Protein AF-A0A951DYL3-F1 (afdb_monomer)

Foldseek 3Di:
DVVLVVVLVVVVVVLVVLLVVCVVVPDDPCLVVLSVLLSVLLLLLSLQLLQLVLLLCCLAVHDVRHPNDALVVLVVVLVVDDCVPCVPVNVVSVVVSVSRVSNCVLQVLSVVLVVLCCVLPVPTNDPVLSVLCCVQSVVCNVLSCCSDDVVLVVVCVVCVVVVNNSVSSVCSNPVSSVSSVVSSVSVSVSSNVSSCVSPPPPPDPDD

Mean predicted aligned error: 5.2 Å

Sequence (207 aa):
MIDSLFDHLIFLSIYVHLGLRCLAEGASPSIALLVLAAGLSHAAQAASADYFRNAYLF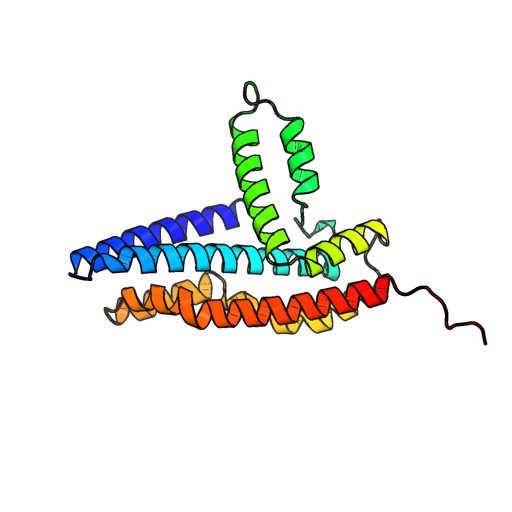FVKGRARADWDSSATLRHEFRSLRWRTDPWQKFLLALYINFTWQQEVLSPQLRRLRDVAEHEFPAEVPLDLRQHYRQNARPMLRWWGLLMTNTRMFFLFLFLIMDRPSWFFWLEVSVLNVLLLFLIIRQENMSQSLVEDITRPAAAVVT

Nearest PDB structures (foldseek):
  8dt0-assembly2_B  TM=4.994E-01  e=7.526E+00  synthetic construct
  9g2r-assembly1_A  TM=1.946E-01  e=7.526E+00  Homo sapiens

Structure (mmCIF, N/CA/C/O backbone):
data_AF-A0A951DYL3-F1
#
_entry.id   AF-A0A951DYL3-F1
#
loop_
_atom_site.group_PDB
_atom_site.id
_atom_site.type_symbol
_atom_site.label_atom_id
_atom_site.label_alt_id
_atom_site.label_comp_id
_atom_site.label_asym_id
_atom_site.label_entity_id
_atom_site.label_seq_id
_atom_site.pdbx_PDB_ins_code
_atom_site.Cartn_x
_atom_site.Cartn_y
_atom_site.Cartn_z
_atom_site.occupancy
_atom_site.B_iso_or_equiv
_atom_site.auth_seq_id
_atom_site.auth_comp_id
_atom_site.auth_asym_id
_atom_site.auth_atom_id
_atom_site.pdbx_PDB_model_num
ATOM 1 N N . MET A 1 1 ? 6.695 -2.678 11.501 1.00 54.12 1 MET A N 1
ATOM 2 C CA . MET A 1 1 ? 6.931 -1.299 11.001 1.00 54.12 1 MET A CA 1
ATOM 3 C C . MET A 1 1 ? 8.259 -1.174 10.259 1.00 54.12 1 MET A C 1
ATOM 5 O O . MET A 1 1 ? 8.252 -0.792 9.097 1.00 54.12 1 MET A O 1
ATOM 9 N N . ILE A 1 2 ? 9.379 -1.520 10.906 1.00 60.72 2 ILE A N 1
ATOM 10 C CA . ILE A 1 2 ? 10.717 -1.505 10.299 1.00 60.72 2 ILE A CA 1
ATOM 11 C C . ILE A 1 2 ? 10.759 -2.361 9.020 1.00 60.72 2 ILE A C 1
ATOM 13 O O . ILE A 1 2 ? 11.203 -1.880 7.983 1.00 60.72 2 ILE A O 1
ATOM 17 N N . ASP A 1 3 ? 10.173 -3.559 9.068 1.00 66.56 3 ASP A N 1
ATOM 18 C CA . ASP A 1 3 ? 10.148 -4.488 7.930 1.00 66.56 3 ASP A CA 1
ATOM 19 C C . ASP A 1 3 ? 9.473 -3.893 6.681 1.00 66.56 3 ASP A C 1
ATOM 21 O O . ASP A 1 3 ? 10.018 -3.980 5.587 1.00 66.56 3 ASP A O 1
ATOM 25 N N . SER A 1 4 ? 8.343 -3.190 6.842 1.00 68.75 4 SER A N 1
ATOM 26 C CA . SER A 1 4 ? 7.640 -2.549 5.718 1.00 68.75 4 SER A CA 1
ATOM 27 C C . SER A 1 4 ? 8.465 -1.411 5.107 1.00 68.75 4 SER A C 1
ATOM 29 O O . SER A 1 4 ? 8.557 -1.296 3.887 1.00 68.75 4 SER A O 1
ATOM 31 N N . LEU A 1 5 ? 9.131 -0.589 5.927 1.00 70.00 5 LEU A N 1
ATOM 32 C CA . LEU A 1 5 ? 9.980 0.498 5.428 1.00 70.00 5 LEU A CA 1
ATOM 33 C C . LEU A 1 5 ? 11.205 -0.041 4.669 1.00 70.00 5 LEU A C 1
ATOM 35 O O . LEU A 1 5 ? 11.560 0.485 3.614 1.00 70.00 5 LEU A O 1
ATOM 39 N N . PHE A 1 6 ? 11.832 -1.102 5.182 1.00 77.88 6 PHE A N 1
ATOM 40 C CA . PHE A 1 6 ? 12.955 -1.754 4.511 1.00 77.88 6 PHE A CA 1
ATOM 41 C C . PHE A 1 6 ? 12.544 -2.407 3.190 1.00 77.88 6 PHE A C 1
ATOM 43 O O . PHE A 1 6 ? 13.276 -2.266 2.211 1.00 77.88 6 PHE A O 1
ATOM 50 N N . ASP A 1 7 ? 11.360 -3.016 3.115 1.00 78.50 7 ASP A N 1
ATOM 51 C CA . ASP A 1 7 ? 10.825 -3.545 1.856 1.00 78.50 7 ASP A CA 1
ATOM 52 C C . ASP A 1 7 ? 10.703 -2.444 0.787 1.00 78.50 7 ASP A C 1
ATOM 54 O O . ASP A 1 7 ? 11.127 -2.638 -0.356 1.00 78.50 7 ASP A O 1
ATOM 58 N N . HIS A 1 8 ? 10.227 -1.248 1.154 1.00 82.38 8 HIS A N 1
ATOM 59 C CA . HIS A 1 8 ? 10.154 -0.113 0.224 1.00 82.38 8 HIS A CA 1
ATOM 60 C C . HIS A 1 8 ? 11.542 0.351 -0.245 1.00 82.38 8 HIS A C 1
ATOM 62 O O . HIS A 1 8 ? 11.706 0.698 -1.415 1.00 82.38 8 HIS A O 1
ATOM 68 N N . LEU A 1 9 ? 12.556 0.335 0.628 1.00 85.31 9 LEU A N 1
ATOM 69 C CA . LEU A 1 9 ? 13.934 0.685 0.257 1.00 85.31 9 LEU A CA 1
ATOM 70 C C . LEU A 1 9 ? 14.551 -0.342 -0.701 1.00 85.31 9 LEU A C 1
ATOM 72 O O . LEU A 1 9 ? 15.240 0.038 -1.652 1.00 85.31 9 LEU A O 1
ATOM 76 N N . ILE A 1 10 ? 14.282 -1.631 -0.480 1.00 90.19 10 ILE A N 1
ATOM 77 C CA . ILE A 1 10 ? 14.724 -2.709 -1.371 1.00 90.19 10 ILE A CA 1
ATOM 78 C C . ILE A 1 10 ? 14.114 -2.511 -2.759 1.00 90.19 10 ILE A C 1
ATOM 80 O O . ILE A 1 10 ? 14.844 -2.496 -3.751 1.00 90.19 10 ILE A O 1
ATOM 84 N N . PHE A 1 11 ? 12.800 -2.292 -2.848 1.00 91.69 11 PHE A N 1
ATOM 85 C CA . PHE A 1 11 ? 12.150 -2.072 -4.138 1.00 91.69 11 PHE A CA 1
ATOM 86 C C . PHE A 1 11 ? 12.561 -0.757 -4.797 1.00 91.69 11 PHE A C 1
ATOM 88 O O . PHE A 1 11 ? 12.776 -0.748 -6.004 1.00 91.69 11 PHE A O 1
ATOM 95 N N . LEU A 1 12 ? 12.785 0.320 -4.041 1.00 92.62 12 LEU A N 1
ATOM 96 C CA . LEU A 1 12 ? 13.362 1.547 -4.592 1.00 92.62 12 LEU A CA 1
ATOM 97 C C . LEU A 1 12 ? 14.707 1.262 -5.274 1.00 92.62 12 LEU A C 1
ATOM 99 O O . LEU A 1 12 ? 14.921 1.670 -6.416 1.00 92.62 12 LEU A O 1
ATOM 103 N N . SER A 1 13 ? 15.587 0.514 -4.603 1.00 95.12 13 SER A N 1
ATOM 104 C CA . SER A 1 13 ? 16.869 0.103 -5.175 1.00 95.12 13 SER A CA 1
ATOM 105 C C . SER A 1 13 ? 16.679 -0.731 -6.445 1.00 95.12 13 SER A C 1
ATOM 107 O O . SER A 1 13 ? 17.287 -0.423 -7.470 1.00 95.12 13 SER A O 1
ATOM 109 N N . ILE A 1 14 ? 15.792 -1.733 -6.421 1.00 95.50 14 ILE A N 1
ATOM 110 C CA . ILE A 1 14 ? 15.489 -2.576 -7.589 1.00 95.50 14 ILE A CA 1
ATOM 111 C C . ILE A 1 14 ? 15.022 -1.720 -8.766 1.00 95.50 14 ILE A C 1
ATOM 113 O O . ILE A 1 14 ? 15.534 -1.870 -9.870 1.00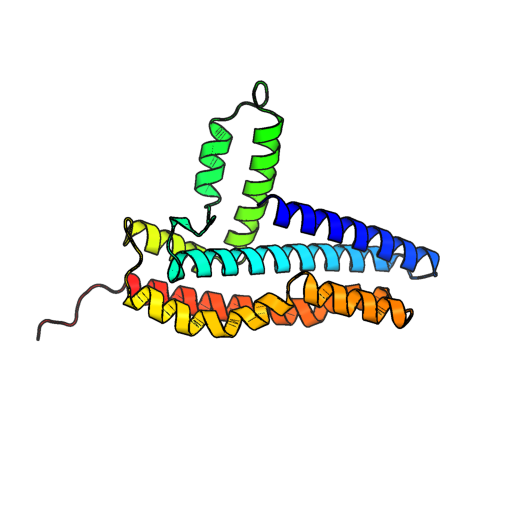 95.50 14 ILE A O 1
ATOM 117 N N . TYR A 1 15 ? 14.085 -0.803 -8.543 1.00 96.44 15 TYR A N 1
ATOM 118 C CA . TYR A 1 15 ? 13.493 0.017 -9.596 1.00 96.44 15 TYR A CA 1
ATOM 119 C C . TYR A 1 15 ? 14.515 0.954 -10.232 1.00 96.44 15 TYR A C 1
ATOM 121 O O . TYR A 1 15 ? 14.568 1.060 -11.458 1.00 96.44 15 TYR A O 1
ATOM 129 N N . VAL A 1 16 ? 15.360 1.587 -9.413 1.00 96.31 16 VAL A N 1
ATOM 130 C CA . VAL A 1 16 ? 16.444 2.451 -9.893 1.00 96.31 16 VAL A CA 1
ATOM 131 C C . VAL A 1 16 ? 17.428 1.649 -10.743 1.00 96.31 16 VAL A C 1
ATOM 133 O O . VAL A 1 16 ? 17.682 2.019 -11.887 1.00 96.31 16 VAL A O 1
ATOM 136 N N . HIS A 1 17 ? 17.946 0.527 -10.237 1.00 96.62 17 HIS A N 1
ATOM 137 C CA . HIS A 1 17 ? 18.943 -0.265 -10.963 1.00 96.62 17 HIS A CA 1
ATOM 138 C C . HIS A 1 17 ? 18.365 -0.916 -12.222 1.00 96.62 17 HIS A C 1
ATOM 140 O O . HIS A 1 17 ? 19.020 -0.931 -13.263 1.00 96.62 17 HIS A O 1
ATOM 146 N N . LEU A 1 18 ? 17.128 -1.411 -12.164 1.00 96.50 18 LEU A N 1
ATOM 147 C CA . LEU A 1 18 ? 16.454 -2.010 -13.311 1.00 96.50 18 LEU A CA 1
ATOM 148 C C . LEU A 1 18 ? 16.129 -0.959 -14.384 1.00 96.50 18 LEU A C 1
ATOM 150 O O . LEU A 1 18 ? 16.280 -1.230 -15.574 1.00 96.50 18 LEU A O 1
ATOM 154 N N . GLY A 1 19 ? 15.746 0.253 -13.975 1.00 96.94 19 GLY A N 1
ATOM 155 C CA . GLY A 1 19 ? 15.544 1.386 -14.876 1.00 96.94 19 GLY A CA 1
ATOM 156 C C . GLY A 1 19 ? 16.841 1.828 -15.557 1.00 96.94 19 GLY A C 1
ATOM 157 O O . GLY A 1 19 ? 16.870 1.985 -16.776 1.00 96.94 19 GLY A O 1
ATOM 158 N N . LEU A 1 20 ? 17.932 1.957 -14.791 1.00 96.69 20 LEU A N 1
ATOM 159 C CA . LEU A 1 20 ? 19.264 2.265 -15.324 1.00 96.69 20 LEU A CA 1
ATOM 160 C C . LEU A 1 20 ? 19.759 1.185 -16.289 1.00 96.69 20 LEU A C 1
ATOM 162 O O . LEU A 1 20 ? 20.298 1.514 -17.343 1.00 96.69 20 LEU A O 1
ATOM 166 N N . ARG A 1 21 ? 19.525 -0.093 -15.971 1.00 96.06 21 ARG A N 1
ATOM 167 C CA . ARG A 1 21 ? 19.816 -1.209 -16.875 1.00 96.06 21 ARG A CA 1
ATOM 168 C C . ARG A 1 21 ? 19.062 -1.065 -18.198 1.00 96.06 21 ARG A C 1
ATOM 170 O O . ARG A 1 21 ? 19.690 -1.133 -19.247 1.00 96.06 21 ARG A O 1
ATOM 177 N N . CYS A 1 22 ? 17.753 -0.799 -18.160 1.00 95.75 22 CYS A N 1
ATOM 178 C CA . CYS A 1 22 ? 16.961 -0.598 -19.379 1.00 95.75 22 CYS A CA 1
ATOM 179 C C . CYS A 1 22 ? 17.513 0.557 -20.234 1.00 95.75 22 CYS A C 1
ATOM 181 O O . CYS A 1 22 ? 17.589 0.438 -21.454 1.00 95.75 22 CYS A O 1
ATOM 183 N N . LEU A 1 23 ? 17.910 1.670 -19.606 1.00 96.12 23 LEU A N 1
ATOM 184 C CA . LEU A 1 23 ? 18.530 2.803 -20.305 1.00 96.12 23 LEU A CA 1
ATOM 185 C C . LEU A 1 23 ? 19.869 2.416 -20.947 1.00 96.12 23 LEU A C 1
ATOM 187 O O . LEU A 1 23 ? 20.119 2.778 -22.093 1.00 96.12 23 LEU A O 1
ATOM 191 N N . ALA A 1 24 ? 20.708 1.659 -20.235 1.00 95.38 24 ALA A N 1
ATOM 192 C CA . ALA A 1 24 ? 21.991 1.175 -20.746 1.00 95.38 24 ALA A CA 1
ATOM 193 C C . ALA A 1 24 ? 21.831 0.199 -21.928 1.00 95.38 24 ALA A C 1
ATOM 195 O O . ALA A 1 24 ? 22.666 0.183 -22.827 1.00 95.38 24 ALA A O 1
ATOM 196 N N . GLU A 1 25 ? 20.739 -0.567 -21.957 1.00 94.12 25 GLU A N 1
ATOM 197 C CA . GLU A 1 25 ? 20.360 -1.467 -23.057 1.00 94.12 25 GLU A CA 1
ATOM 198 C C . GLU A 1 25 ? 19.678 -0.735 -24.235 1.00 94.12 25 GLU A C 1
ATOM 200 O O . GLU A 1 25 ? 19.268 -1.364 -25.209 1.00 94.12 25 GLU A O 1
ATOM 205 N N . GLY A 1 26 ? 19.572 0.599 -24.182 1.00 92.94 26 GLY A N 1
ATOM 206 C CA . GLY A 1 26 ? 19.076 1.426 -25.285 1.00 92.94 26 GLY A CA 1
ATOM 207 C C . GLY A 1 26 ? 17.583 1.757 -25.232 1.00 92.94 26 GLY A C 1
ATOM 208 O O . GLY A 1 26 ? 17.028 2.228 -26.227 1.00 92.94 26 GLY A O 1
ATOM 209 N N . ALA A 1 27 ? 16.906 1.543 -24.097 1.00 93.56 27 ALA A N 1
ATOM 210 C CA . ALA A 1 27 ? 15.531 2.005 -23.932 1.00 93.56 27 ALA A CA 1
ATOM 211 C C . ALA A 1 27 ? 15.435 3.539 -24.033 1.00 93.56 27 ALA A C 1
ATOM 213 O O . ALA A 1 27 ? 16.330 4.280 -23.626 1.00 93.56 27 ALA A O 1
ATOM 214 N N . SER A 1 28 ? 14.297 4.027 -24.533 1.00 95.06 28 SER A N 1
ATOM 215 C CA . SER A 1 28 ? 13.993 5.461 -24.560 1.00 95.06 28 SER A CA 1
ATOM 216 C C . SER A 1 28 ? 14.063 6.067 -23.147 1.00 95.06 28 SER A C 1
ATOM 218 O O . SER A 1 28 ? 13.545 5.448 -22.216 1.00 95.06 28 SER A O 1
ATOM 220 N N . PRO A 1 29 ? 14.567 7.308 -22.974 1.00 94.69 29 PRO A N 1
ATOM 221 C CA . PRO A 1 29 ? 14.555 8.018 -21.689 1.00 94.69 29 PRO A CA 1
ATOM 222 C C . PRO A 1 29 ? 13.177 8.114 -21.017 1.00 94.69 29 PRO A C 1
ATOM 224 O O . PRO A 1 29 ? 13.088 8.236 -19.797 1.00 94.69 29 PRO A O 1
ATOM 227 N N . SER A 1 30 ? 12.094 7.998 -21.795 1.00 94.25 30 SER A N 1
ATOM 228 C CA . SER A 1 30 ? 10.719 7.908 -21.284 1.00 94.25 30 SER A CA 1
ATOM 229 C C . SER A 1 30 ? 10.495 6.743 -20.309 1.00 94.25 30 SER A C 1
ATOM 231 O O . SER A 1 30 ? 9.583 6.815 -19.486 1.00 94.25 30 SER A O 1
ATOM 233 N N . ILE A 1 31 ? 11.356 5.716 -20.314 1.00 95.31 31 ILE A N 1
ATOM 234 C CA . ILE A 1 31 ? 11.334 4.633 -19.325 1.00 95.31 31 ILE A CA 1
ATOM 235 C C . ILE A 1 31 ? 11.452 5.162 -17.891 1.00 95.31 31 ILE A C 1
ATOM 237 O O . ILE A 1 31 ? 10.858 4.580 -16.992 1.00 95.31 31 ILE A O 1
ATOM 241 N N . ALA A 1 32 ? 12.127 6.296 -17.665 1.00 95.81 32 ALA A N 1
ATOM 242 C CA . ALA A 1 32 ? 12.213 6.916 -16.345 1.00 95.81 32 ALA A CA 1
ATOM 243 C C . ALA A 1 32 ? 10.828 7.298 -15.796 1.00 95.81 32 ALA A C 1
ATOM 245 O O . ALA A 1 32 ? 10.560 7.103 -14.613 1.00 95.81 32 ALA A O 1
ATOM 246 N N . LEU A 1 33 ? 9.917 7.773 -16.657 1.00 97.06 33 LEU A N 1
ATOM 247 C CA . LEU A 1 33 ? 8.536 8.067 -16.264 1.00 97.06 33 LEU A CA 1
ATOM 248 C C . LEU A 1 33 ? 7.787 6.790 -15.884 1.00 97.06 33 LEU A C 1
ATOM 250 O O . LEU A 1 33 ? 7.062 6.781 -14.892 1.00 97.06 33 LEU A O 1
ATOM 254 N N . LEU A 1 34 ? 7.992 5.706 -16.637 1.00 97.31 34 LEU A N 1
ATOM 255 C CA . LEU A 1 34 ? 7.385 4.413 -16.333 1.00 97.31 34 LEU A CA 1
ATOM 256 C C . LEU A 1 34 ? 7.916 3.839 -15.011 1.00 97.31 34 LEU A C 1
ATOM 258 O O . LEU A 1 34 ? 7.127 3.358 -14.205 1.00 97.31 34 LEU A O 1
ATOM 262 N N . VAL A 1 35 ? 9.224 3.935 -14.757 1.00 97.69 35 VAL A N 1
ATOM 263 C CA . VAL A 1 35 ? 9.860 3.512 -13.498 1.00 97.69 35 VAL A CA 1
ATOM 264 C C . VAL A 1 35 ? 9.292 4.297 -12.317 1.00 97.69 35 VAL A C 1
ATOM 266 O O . VAL A 1 35 ? 8.922 3.699 -11.308 1.00 97.69 35 VAL A O 1
ATOM 269 N N . LEU A 1 36 ? 9.178 5.624 -12.444 1.00 96.56 36 LEU A N 1
ATOM 270 C CA . LEU A 1 36 ? 8.585 6.472 -11.408 1.00 96.56 36 LEU A CA 1
ATOM 271 C C . LEU A 1 36 ? 7.114 6.118 -11.165 1.00 96.56 36 LEU A C 1
ATOM 273 O O . LEU A 1 36 ? 6.713 5.933 -10.017 1.00 96.56 36 LEU A O 1
ATOM 277 N N . ALA A 1 37 ? 6.319 5.971 -12.227 1.00 97.56 37 ALA A N 1
ATOM 278 C CA . ALA A 1 37 ? 4.913 5.591 -12.124 1.00 97.56 37 ALA A CA 1
ATOM 279 C C . ALA A 1 37 ? 4.739 4.214 -11.469 1.00 97.56 37 ALA A C 1
ATOM 281 O O . ALA A 1 37 ? 3.872 4.040 -10.610 1.00 97.56 37 ALA A O 1
ATOM 282 N N . ALA A 1 38 ? 5.584 3.250 -11.833 1.00 97.50 38 ALA A N 1
ATOM 283 C CA . ALA A 1 38 ? 5.593 1.925 -11.237 1.00 97.50 38 ALA A CA 1
ATOM 284 C C . ALA A 1 38 ? 5.972 1.997 -9.751 1.00 97.50 38 ALA A C 1
ATOM 286 O O . ALA A 1 38 ? 5.305 1.378 -8.931 1.00 97.50 38 ALA A O 1
ATOM 287 N N . GLY A 1 39 ? 6.989 2.785 -9.382 1.00 95.38 39 GLY A N 1
ATOM 288 C CA . GLY A 1 39 ? 7.425 2.921 -7.989 1.00 95.38 39 GLY A CA 1
ATOM 289 C C . GLY A 1 39 ? 6.354 3.556 -7.100 1.00 95.38 39 GLY A C 1
ATOM 290 O O . GLY A 1 39 ? 6.100 3.084 -5.994 1.00 95.38 39 GLY A O 1
ATOM 291 N N . LEU A 1 40 ? 5.664 4.583 -7.607 1.00 93.50 40 LEU A N 1
ATOM 292 C CA . LEU A 1 40 ? 4.523 5.193 -6.917 1.00 93.50 40 LEU A CA 1
ATOM 293 C C . LEU A 1 40 ? 3.340 4.222 -6.799 1.00 93.50 40 LEU A C 1
ATOM 295 O O . LEU A 1 40 ? 2.724 4.135 -5.738 1.00 93.50 40 LEU A O 1
ATOM 299 N N . SER A 1 41 ? 3.054 3.467 -7.864 1.00 95.56 41 SER A N 1
ATOM 300 C CA . SER A 1 41 ? 2.011 2.432 -7.860 1.00 95.56 41 SER A CA 1
ATOM 301 C C . SER A 1 41 ? 2.314 1.362 -6.816 1.00 95.56 41 SER A C 1
ATOM 303 O O . SER A 1 41 ? 1.464 1.057 -5.985 1.00 95.56 41 SER A O 1
ATOM 305 N N . HIS A 1 42 ? 3.547 0.858 -6.788 1.00 94.88 42 HIS A N 1
ATOM 306 C CA . HIS A 1 42 ? 4.006 -0.104 -5.796 1.00 94.88 42 HIS A CA 1
ATOM 307 C C . HIS A 1 42 ? 3.822 0.430 -4.376 1.00 94.88 42 HIS A C 1
ATOM 309 O O . HIS A 1 42 ? 3.262 -0.269 -3.534 1.00 94.88 42 HIS A O 1
ATOM 315 N N . ALA A 1 43 ? 4.268 1.660 -4.102 1.00 90.94 43 ALA A N 1
ATOM 316 C CA . ALA A 1 43 ? 4.143 2.260 -2.776 1.00 90.94 43 ALA A CA 1
ATOM 317 C C . ALA A 1 43 ? 2.674 2.325 -2.323 1.00 90.94 43 ALA A C 1
ATOM 319 O O . ALA A 1 43 ? 2.360 1.933 -1.200 1.00 90.94 43 ALA A O 1
ATOM 320 N N . ALA A 1 44 ? 1.757 2.730 -3.210 1.00 92.81 44 ALA A N 1
ATOM 321 C CA . ALA A 1 44 ? 0.324 2.729 -2.918 1.00 92.81 44 ALA A CA 1
ATOM 322 C C . ALA A 1 44 ? -0.217 1.309 -2.670 1.00 92.81 44 ALA A C 1
ATOM 324 O O . ALA A 1 44 ? -0.932 1.080 -1.696 1.00 92.81 44 ALA A O 1
ATOM 325 N N . GLN A 1 45 ? 0.164 0.338 -3.506 1.00 95.12 45 GLN A N 1
ATOM 326 C CA . GLN A 1 45 ? -0.247 -1.063 -3.373 1.00 95.12 45 GLN A CA 1
ATOM 327 C C . GLN A 1 45 ? 0.216 -1.674 -2.043 1.00 95.12 45 GLN A C 1
ATOM 329 O O . GLN A 1 45 ? -0.574 -2.326 -1.358 1.00 95.12 45 GLN A O 1
ATOM 334 N N . ALA A 1 46 ? 1.477 -1.449 -1.665 1.00 91.12 46 ALA A N 1
ATOM 335 C CA . ALA A 1 46 ? 2.062 -1.941 -0.423 1.00 91.12 46 ALA A CA 1
ATOM 336 C C . ALA A 1 46 ? 1.435 -1.264 0.805 1.00 91.12 46 ALA A C 1
ATOM 338 O O . ALA A 1 46 ? 1.056 -1.950 1.757 1.00 91.12 46 ALA A O 1
ATOM 339 N N . ALA A 1 47 ? 1.252 0.062 0.761 1.00 89.94 47 ALA A N 1
ATOM 340 C CA . ALA A 1 47 ? 0.587 0.814 1.820 1.00 89.94 47 ALA A CA 1
ATOM 341 C C . ALA A 1 47 ? -0.839 0.297 2.060 1.00 89.94 47 ALA A C 1
ATOM 343 O O . ALA A 1 47 ? -1.203 0.004 3.201 1.00 89.94 47 ALA A O 1
ATOM 344 N N . SER A 1 48 ? -1.620 0.121 0.991 1.0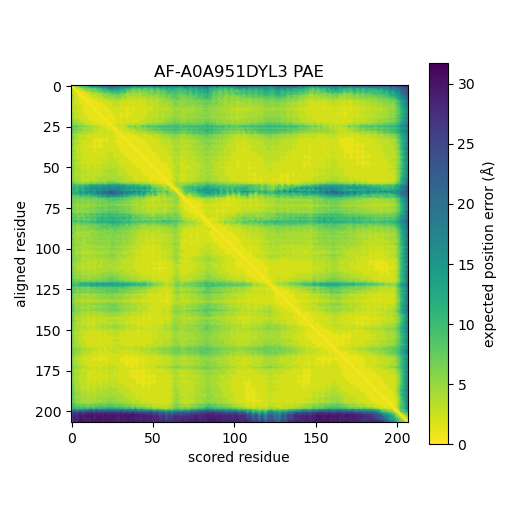0 94.25 48 SER A N 1
ATOM 345 C CA . SER A 1 48 ? -2.962 -0.457 1.051 1.00 94.25 48 SER A CA 1
ATOM 346 C C . SER A 1 48 ? -2.948 -1.874 1.625 1.00 94.25 48 SER A C 1
ATOM 348 O O . SER A 1 48 ? -3.632 -2.130 2.614 1.00 94.25 48 SER A O 1
ATOM 350 N N . ALA A 1 49 ? -2.150 -2.789 1.066 1.00 93.50 49 ALA A N 1
ATOM 351 C CA . ALA A 1 49 ? -2.107 -4.181 1.518 1.00 93.50 49 ALA A CA 1
ATOM 352 C C . ALA A 1 49 ? -1.761 -4.307 3.012 1.00 93.50 49 ALA A C 1
ATOM 354 O O . ALA A 1 49 ? -2.391 -5.096 3.725 1.00 93.50 49 ALA A O 1
ATOM 355 N N . ASP A 1 50 ? -0.815 -3.502 3.507 1.00 90.69 50 ASP A N 1
ATOM 356 C CA . ASP A 1 50 ? -0.479 -3.472 4.931 1.00 90.69 50 ASP A CA 1
ATOM 357 C C . ASP A 1 50 ? -1.627 -2.915 5.788 1.00 90.69 50 ASP A C 1
ATOM 359 O O . ASP A 1 50 ? -1.972 -3.511 6.810 1.00 90.69 50 ASP A O 1
ATOM 363 N N . TYR A 1 51 ? -2.297 -1.849 5.338 1.00 92.44 51 TYR A N 1
ATOM 364 C CA . TYR A 1 51 ? -3.439 -1.268 6.050 1.00 92.44 51 TYR A CA 1
ATOM 365 C C . TYR A 1 51 ? -4.582 -2.279 6.221 1.00 92.44 51 TYR A C 1
ATOM 367 O O . TYR A 1 51 ? -5.094 -2.466 7.326 1.00 92.44 51 TYR A O 1
ATOM 375 N N . PHE A 1 52 ? -4.939 -3.011 5.159 1.00 93.06 52 PHE A N 1
ATOM 376 C CA . PHE A 1 52 ? -5.990 -4.035 5.219 1.00 93.06 52 PHE A CA 1
ATOM 377 C C . PHE A 1 52 ? -5.582 -5.253 6.054 1.00 93.06 52 PHE A C 1
ATOM 379 O O . PHE A 1 52 ? -6.422 -5.843 6.745 1.00 93.06 52 PHE A O 1
ATOM 386 N N . ARG A 1 53 ? -4.295 -5.622 6.042 1.00 92.25 53 ARG A N 1
ATOM 387 C CA . ARG A 1 53 ? -3.750 -6.662 6.923 1.00 92.25 53 ARG A CA 1
ATOM 388 C C . ARG A 1 53 ? -3.879 -6.255 8.391 1.00 92.25 53 ARG A C 1
ATOM 390 O O . ARG A 1 53 ? -4.369 -7.060 9.185 1.00 92.25 53 ARG A O 1
ATOM 397 N N . ASN A 1 54 ? -3.497 -5.028 8.744 1.00 92.25 54 ASN A N 1
ATOM 398 C CA . ASN A 1 54 ? -3.586 -4.517 10.115 1.00 92.25 54 ASN A CA 1
ATOM 399 C C . ASN A 1 54 ? -5.047 -4.383 10.563 1.00 92.25 54 ASN A C 1
ATOM 401 O O . ASN A 1 54 ? -5.385 -4.829 11.658 1.00 92.25 54 ASN A O 1
ATOM 405 N N . ALA A 1 55 ? -5.942 -3.933 9.680 1.00 94.00 55 ALA A N 1
ATOM 406 C CA . ALA A 1 55 ? -7.380 -3.934 9.936 1.00 94.00 55 ALA A CA 1
ATOM 407 C C . ALA A 1 55 ? -7.929 -5.344 10.209 1.00 94.00 55 ALA A C 1
ATOM 409 O O . ALA A 1 55 ? -8.683 -5.561 11.157 1.00 94.00 55 ALA A O 1
ATOM 410 N N . TYR A 1 56 ? -7.524 -6.347 9.420 1.00 94.62 56 TYR A N 1
ATOM 411 C CA . TYR A 1 56 ? -7.911 -7.735 9.679 1.00 94.62 56 TYR A CA 1
ATOM 412 C C . TYR A 1 56 ? -7.406 -8.233 11.035 1.00 94.62 56 TYR A C 1
ATOM 414 O O . TYR A 1 56 ? -8.148 -8.897 11.760 1.00 94.62 56 TYR A O 1
ATOM 422 N N . LEU A 1 57 ? -6.162 -7.920 11.402 1.00 93.06 57 LEU A N 1
ATOM 423 C CA . LEU A 1 57 ? -5.635 -8.266 12.721 1.00 93.06 57 LEU A CA 1
ATOM 424 C C . LEU A 1 57 ? -6.441 -7.588 13.833 1.00 93.06 57 LEU A C 1
ATOM 426 O O . LEU A 1 57 ? -6.794 -8.267 14.795 1.00 93.06 57 LEU A O 1
ATOM 430 N N . PHE A 1 58 ? -6.806 -6.317 13.663 1.00 92.62 58 PHE A N 1
ATOM 431 C CA . PHE A 1 58 ? -7.575 -5.555 14.643 1.00 92.62 58 PHE A CA 1
ATOM 432 C C . PHE A 1 58 ? -8.947 -6.185 14.887 1.00 92.62 58 PHE A C 1
ATOM 434 O O . PHE A 1 58 ? -9.251 -6.586 16.011 1.00 92.62 58 PHE A O 1
ATOM 441 N N . PHE A 1 59 ? -9.746 -6.361 13.829 1.00 93.19 59 PHE A N 1
ATOM 442 C CA . PHE A 1 59 ? -11.110 -6.878 13.959 1.00 93.19 59 PHE A CA 1
ATOM 443 C C . PHE A 1 59 ? -11.151 -8.357 14.352 1.00 93.19 59 PHE A C 1
ATOM 445 O O . PHE A 1 59 ? -12.049 -8.769 15.084 1.00 93.19 59 PHE A O 1
ATOM 452 N N . VAL A 1 60 ? -10.198 -9.173 13.877 1.00 92.31 60 VAL A N 1
ATOM 453 C CA . VAL A 1 60 ? -10.262 -10.640 14.022 1.00 92.31 60 VAL A CA 1
ATOM 454 C C . VAL A 1 60 ? -9.426 -11.180 15.174 1.00 92.31 60 VAL A C 1
ATOM 456 O O . VAL A 1 60 ? -9.842 -12.140 15.822 1.00 92.31 60 VAL A O 1
ATOM 459 N N . LYS A 1 61 ? -8.239 -10.617 15.415 1.00 87.12 61 LYS A N 1
ATOM 460 C CA . LYS A 1 61 ? -7.315 -11.082 16.462 1.00 87.12 61 LYS A CA 1
ATOM 461 C C . LYS A 1 61 ? -7.279 -10.169 17.690 1.00 87.12 61 LYS A C 1
ATOM 463 O O . LYS A 1 61 ? -6.652 -10.553 18.675 1.00 87.12 61 LYS A O 1
ATOM 468 N N . GLY A 1 62 ? -7.957 -9.025 17.635 1.00 80.94 62 GLY A N 1
ATOM 469 C CA . GLY A 1 62 ? -8.048 -8.060 18.721 1.00 80.94 62 GLY A CA 1
ATOM 470 C C . GLY A 1 62 ? -6.958 -6.990 18.671 1.00 80.94 62 GLY A C 1
ATOM 471 O O . GLY A 1 62 ? -5.892 -7.170 18.077 1.00 80.94 62 GLY A O 1
ATOM 472 N N . ARG A 1 63 ? -7.241 -5.874 19.349 1.00 73.62 63 ARG A N 1
ATOM 473 C CA . ARG A 1 63 ? -6.460 -4.628 19.324 1.00 73.62 63 ARG A CA 1
ATOM 474 C C . ARG A 1 63 ? -4.984 -4.818 19.671 1.00 73.62 63 ARG A C 1
ATOM 476 O O . ARG A 1 63 ? -4.128 -4.317 18.962 1.00 73.62 63 ARG A O 1
ATOM 483 N N . ALA A 1 64 ? -4.678 -5.627 20.687 1.00 68.31 64 ALA A N 1
ATOM 484 C CA . ALA A 1 64 ? -3.302 -5.879 21.134 1.00 68.31 64 ALA A CA 1
ATOM 485 C C . ALA A 1 64 ? -2.402 -6.566 20.085 1.00 68.31 64 ALA A C 1
ATOM 487 O O . ALA A 1 64 ? -1.191 -6.627 20.264 1.00 68.31 64 ALA A O 1
ATOM 488 N N . ARG A 1 65 ? -2.979 -7.134 19.018 1.00 63.44 65 ARG A N 1
ATOM 489 C CA . ARG A 1 65 ? -2.235 -7.792 17.932 1.00 63.44 65 ARG A CA 1
ATOM 490 C C . ARG A 1 65 ? -2.217 -6.984 16.637 1.00 63.44 65 ARG A C 1
ATOM 492 O O . ARG A 1 65 ? -1.738 -7.499 15.626 1.00 63.44 65 ARG A O 1
ATOM 499 N N . ALA A 1 66 ? -2.773 -5.778 16.649 1.00 64.88 66 ALA A N 1
ATOM 500 C CA . ALA A 1 66 ? -2.827 -4.903 15.497 1.00 64.88 66 ALA A CA 1
ATOM 501 C C . ALA A 1 66 ? -2.072 -3.612 15.797 1.00 64.88 66 ALA A C 1
ATOM 503 O O . ALA A 1 66 ? -2.558 -2.770 16.547 1.00 64.88 66 ALA A O 1
ATOM 504 N N . ASP A 1 67 ? -0.916 -3.449 15.158 1.00 68.56 67 ASP A N 1
ATOM 505 C CA . ASP A 1 67 ? -0.231 -2.159 15.051 1.00 68.56 67 ASP A CA 1
ATOM 506 C C . ASP A 1 67 ? -1.024 -1.287 14.060 1.00 68.56 67 ASP A C 1
ATOM 508 O O . ASP A 1 67 ? -0.649 -1.140 12.896 1.00 68.56 67 ASP A O 1
ATOM 512 N N . TRP A 1 68 ? -2.208 -0.819 14.468 1.00 78.50 68 TRP A N 1
ATOM 513 C CA . TRP A 1 68 ? -3.119 -0.064 13.606 1.00 78.50 68 TRP A CA 1
ATOM 514 C C . TRP A 1 68 ? -3.330 1.357 14.121 1.00 78.50 68 TRP A C 1
ATOM 516 O O . TRP A 1 68 ? -4.386 1.707 14.644 1.00 78.50 68 TRP A O 1
ATOM 526 N N . ASP A 1 69 ? -2.288 2.170 13.970 1.00 83.06 69 ASP A N 1
ATOM 527 C CA . ASP A 1 69 ? -2.284 3.560 14.412 1.00 83.06 69 ASP A CA 1
ATOM 528 C C . ASP A 1 69 ? -3.150 4.470 13.529 1.00 83.06 69 ASP A C 1
ATOM 530 O O . ASP A 1 69 ? -3.483 4.161 12.379 1.00 83.06 69 ASP A O 1
ATOM 534 N N . SER A 1 70 ? -3.496 5.640 14.072 1.00 88.81 70 SER A N 1
ATOM 535 C CA . SER A 1 70 ? -4.113 6.728 13.314 1.00 88.81 70 SER A CA 1
ATOM 536 C C . SER A 1 70 ? -3.115 7.842 13.038 1.00 88.81 70 SER A C 1
ATOM 538 O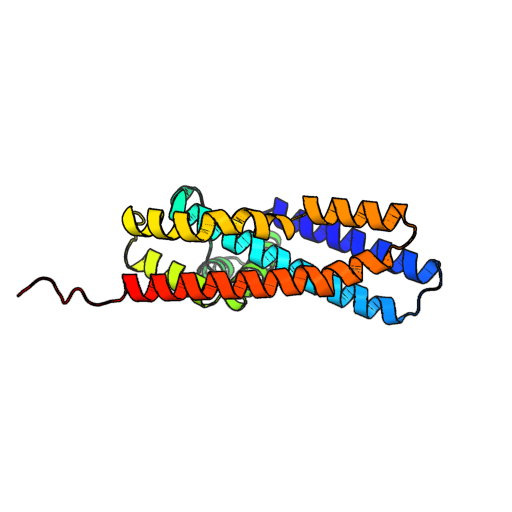 O . SER A 1 70 ? -2.293 8.195 13.893 1.00 88.81 70 SER A O 1
ATOM 540 N N . SER A 1 71 ? -3.218 8.472 11.865 1.00 90.62 71 SER A N 1
ATOM 541 C CA . SER A 1 71 ? -2.348 9.612 11.551 1.00 90.62 71 SER A CA 1
ATOM 542 C C . SER A 1 71 ? -2.569 10.778 12.525 1.00 90.62 71 SER A C 1
ATOM 544 O O . SER A 1 71 ? -1.644 11.544 12.799 1.00 90.62 71 SER A O 1
ATOM 546 N N . ALA A 1 72 ? -3.770 10.895 13.103 1.00 89.31 72 ALA A N 1
ATOM 547 C CA . ALA A 1 72 ? -4.097 11.881 14.126 1.00 89.31 72 ALA A CA 1
ATOM 548 C C . ALA A 1 72 ? -3.348 11.625 15.447 1.00 89.31 72 ALA A C 1
ATOM 550 O O . ALA A 1 72 ? -2.728 12.552 15.976 1.00 89.31 72 ALA A O 1
ATOM 551 N N . THR A 1 73 ? -3.343 10.382 15.938 1.00 89.31 73 THR A N 1
ATOM 552 C CA . THR A 1 73 ? -2.615 9.978 17.153 1.00 89.31 73 THR A CA 1
ATOM 553 C C . THR A 1 73 ? -1.114 10.197 16.981 1.00 89.31 73 THR A C 1
ATOM 555 O O . THR A 1 73 ? -0.480 10.840 17.817 1.00 89.31 73 THR A O 1
ATOM 558 N N . LEU A 1 74 ? -0.553 9.777 15.844 1.00 91.62 74 LEU A N 1
ATOM 559 C CA . LEU A 1 74 ? 0.873 9.949 15.558 1.00 91.62 74 LEU A CA 1
ATOM 560 C C . LEU A 1 74 ? 1.275 11.428 15.462 1.00 91.62 74 LEU A C 1
ATOM 562 O O . LEU A 1 74 ? 2.339 11.823 15.935 1.00 91.62 74 LEU A O 1
ATOM 566 N N . ARG A 1 75 ? 0.417 12.294 14.904 1.00 93.12 75 ARG A N 1
ATOM 567 C CA . ARG A 1 75 ? 0.656 13.750 14.890 1.00 93.12 75 ARG A CA 1
ATOM 568 C C . ARG A 1 75 ? 0.668 14.352 16.292 1.00 93.12 75 ARG A C 1
ATOM 570 O O . ARG A 1 75 ? 1.387 15.328 16.510 1.00 93.12 75 ARG A O 1
ATOM 577 N N . HIS A 1 76 ? -0.125 13.818 17.218 1.00 92.88 76 HIS A N 1
ATOM 578 C CA . HIS A 1 76 ? -0.100 14.252 18.611 1.00 92.88 76 HIS A CA 1
ATOM 579 C C . HIS A 1 76 ? 1.243 13.898 19.267 1.00 92.88 76 HIS A C 1
ATOM 581 O O . HIS A 1 76 ? 1.883 14.770 19.853 1.00 92.88 76 HIS A O 1
ATOM 587 N N . GLU A 1 77 ? 1.726 12.669 19.078 1.00 91.94 77 GLU A N 1
ATOM 588 C CA . GLU A 1 77 ? 3.054 12.240 19.538 1.00 91.94 77 GLU A CA 1
ATOM 589 C C . GLU A 1 77 ? 4.184 13.058 18.888 1.00 91.94 77 GLU A C 1
ATOM 591 O O . GLU A 1 77 ? 5.091 13.547 19.554 1.00 91.94 77 GLU A O 1
ATOM 596 N N . PHE A 1 78 ? 4.092 13.348 17.592 1.00 93.31 78 PHE A N 1
ATOM 597 C CA . PHE A 1 78 ? 5.096 14.161 16.905 1.00 93.31 78 PHE A CA 1
ATOM 598 C C . PHE A 1 78 ? 5.241 15.570 17.492 1.00 93.31 78 PHE A C 1
ATOM 600 O O . PHE A 1 78 ? 6.335 16.150 17.471 1.00 93.31 78 PHE A O 1
ATOM 607 N N . ARG A 1 79 ? 4.154 16.140 18.026 1.00 93.56 79 ARG A N 1
ATOM 608 C CA . ARG A 1 79 ? 4.174 17.451 18.688 1.00 93.56 79 ARG A CA 1
ATOM 609 C C . ARG A 1 79 ? 4.863 17.417 20.053 1.00 93.56 79 ARG A C 1
ATOM 611 O O . ARG A 1 79 ? 5.385 18.458 20.443 1.00 93.56 79 ARG A O 1
ATOM 618 N N . SER A 1 80 ? 4.907 16.277 20.746 1.00 93.31 80 SER A N 1
ATOM 619 C CA . SER A 1 80 ? 5.601 16.161 22.038 1.00 93.31 80 SER A CA 1
ATOM 620 C C . SER A 1 80 ? 7.126 16.049 21.882 1.00 93.31 80 SER A C 1
ATOM 622 O O . SER A 1 80 ? 7.867 16.514 22.748 1.00 93.31 80 SER A O 1
ATOM 624 N N . LEU A 1 81 ? 7.607 15.517 20.752 1.00 93.25 81 LEU A N 1
ATOM 625 C CA . LEU A 1 81 ? 9.037 15.423 20.430 1.00 93.25 81 LEU A CA 1
ATOM 626 C C . LEU A 1 81 ? 9.651 16.782 20.054 1.00 93.25 81 LEU A C 1
ATOM 628 O O . LEU A 1 81 ? 8.989 17.650 19.476 1.00 93.25 81 LEU A O 1
ATOM 632 N N . ARG A 1 82 ? 10.959 16.970 20.270 1.00 94.00 82 ARG A N 1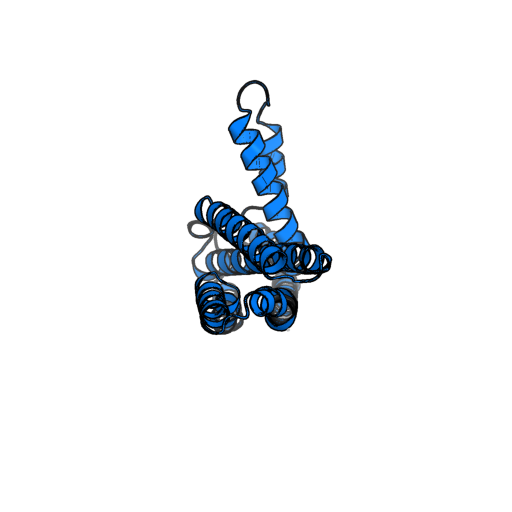
ATOM 633 C CA . ARG A 1 82 ? 11.679 18.196 19.861 1.00 94.00 82 ARG A CA 1
ATOM 634 C C . ARG A 1 82 ? 12.837 17.864 18.927 1.00 94.00 82 ARG A C 1
ATOM 636 O O . ARG A 1 82 ? 13.633 16.989 19.218 1.00 94.00 82 ARG A O 1
ATOM 643 N N . TRP A 1 83 ? 13.008 18.634 17.849 1.00 93.06 83 TRP A N 1
ATOM 644 C CA . TRP A 1 83 ? 14.111 18.436 16.891 1.00 93.06 83 TRP A CA 1
ATOM 645 C C . TRP A 1 83 ? 15.508 18.564 17.509 1.00 93.06 83 TRP A C 1
ATOM 647 O O . TRP A 1 83 ? 16.455 17.981 16.998 1.00 93.06 83 TRP A O 1
ATOM 657 N N . ARG A 1 84 ? 15.645 19.327 18.600 1.00 94.31 84 ARG A N 1
ATOM 658 C CA . ARG A 1 84 ? 16.928 19.492 19.297 1.00 94.31 84 ARG A CA 1
ATOM 659 C C . ARG A 1 84 ? 17.318 18.275 20.136 1.00 94.31 84 ARG A C 1
ATOM 661 O O . ARG A 1 84 ? 18.506 18.030 20.281 1.00 94.31 84 ARG A O 1
ATOM 668 N N . THR A 1 85 ? 16.345 17.571 20.713 1.00 93.69 85 THR A N 1
ATOM 669 C CA . THR A 1 85 ? 16.597 16.448 21.633 1.00 93.69 85 THR A CA 1
ATOM 670 C C . THR A 1 85 ? 16.411 15.099 20.951 1.00 93.69 85 THR A C 1
ATOM 672 O O . THR A 1 85 ? 17.210 14.199 21.171 1.00 93.69 85 THR A O 1
ATOM 675 N N . ASP A 1 86 ? 15.430 14.993 20.052 1.00 93.75 86 ASP A N 1
ATOM 676 C CA . ASP A 1 86 ? 14.966 13.728 19.476 1.00 93.75 86 ASP A CA 1
ATOM 677 C C . ASP A 1 86 ? 14.890 13.778 17.934 1.00 93.75 86 ASP A C 1
ATOM 679 O O . ASP A 1 86 ? 13.869 13.403 17.348 1.00 93.75 86 ASP A O 1
ATOM 683 N N . PRO A 1 87 ? 15.927 14.267 17.222 1.00 94.00 87 PRO A N 1
ATOM 684 C CA . PRO A 1 87 ? 15.840 14.523 15.783 1.00 94.00 87 PRO A CA 1
ATOM 685 C C . PRO A 1 87 ? 15.510 13.267 14.972 1.00 94.00 87 PRO A C 1
ATOM 687 O O . PRO A 1 87 ? 14.679 13.317 14.069 1.00 94.00 87 PRO A O 1
ATOM 690 N N . TRP A 1 88 ? 16.126 12.131 15.310 1.00 91.38 88 TRP A N 1
ATOM 691 C CA . TRP A 1 88 ? 15.932 10.884 14.571 1.00 91.38 88 TRP A CA 1
ATOM 692 C C . TRP A 1 88 ? 14.536 10.295 14.780 1.00 91.38 88 TRP A C 1
ATOM 694 O O . TRP A 1 88 ? 13.857 9.949 13.818 1.00 91.38 88 TRP A O 1
ATOM 704 N N . GLN A 1 89 ? 14.075 10.248 16.031 1.00 91.06 89 GLN A N 1
ATOM 705 C CA . GLN A 1 89 ? 12.733 9.769 16.370 1.00 91.06 89 GLN A CA 1
ATOM 706 C C . GLN A 1 89 ? 11.669 10.636 15.699 1.00 91.06 89 GLN A C 1
ATOM 708 O O . GLN A 1 89 ? 10.741 10.119 15.082 1.00 91.06 89 GLN A O 1
ATOM 713 N N . LYS A 1 90 ? 11.847 11.961 15.740 1.00 92.94 90 LYS A N 1
ATOM 714 C CA . LYS A 1 90 ? 10.927 12.903 15.111 1.00 92.94 90 LYS A CA 1
ATOM 715 C C . LYS A 1 90 ? 10.903 12.750 13.589 1.00 92.94 90 LYS A C 1
ATOM 717 O O . LYS A 1 90 ? 9.826 12.753 13.002 1.00 92.94 90 LYS A O 1
ATOM 722 N N . PHE A 1 91 ? 12.056 12.553 12.952 1.00 91.44 91 PHE A N 1
ATOM 723 C CA . PHE A 1 91 ? 12.135 12.275 11.516 1.00 91.44 91 PHE A CA 1
ATOM 724 C C . PHE A 1 91 ? 11.434 10.966 11.129 1.00 91.44 91 PHE A C 1
ATOM 726 O O . PHE A 1 91 ? 10.586 10.972 10.238 1.00 91.44 91 PHE A O 1
ATOM 733 N N . LEU A 1 92 ? 11.728 9.862 11.822 1.00 89.50 92 LEU A N 1
ATOM 734 C CA . LEU A 1 92 ? 11.076 8.575 11.561 1.00 89.50 92 LEU A CA 1
ATOM 735 C C . LEU A 1 92 ? 9.562 8.655 11.779 1.00 89.50 92 LEU A C 1
ATOM 737 O O . LEU A 1 92 ? 8.797 8.145 10.962 1.00 89.50 92 LEU A O 1
ATOM 741 N N . LEU A 1 93 ? 9.120 9.360 12.823 1.00 90.75 93 LEU A N 1
ATOM 742 C CA . LEU A 1 93 ? 7.702 9.575 13.085 1.00 90.75 93 LEU A CA 1
ATOM 743 C C . LEU A 1 93 ? 7.041 10.438 11.999 1.00 90.75 93 LEU A C 1
ATOM 745 O O . LEU A 1 93 ? 5.905 10.168 11.628 1.00 90.75 93 LEU A O 1
ATOM 749 N N . ALA A 1 94 ? 7.737 11.425 11.421 1.00 90.75 94 ALA A N 1
ATOM 750 C CA . ALA A 1 94 ? 7.224 12.174 10.269 1.00 90.75 94 ALA A CA 1
ATOM 751 C C . ALA A 1 94 ? 6.999 11.272 9.046 1.00 90.75 94 ALA A C 1
ATOM 753 O O . ALA A 1 94 ? 5.953 11.367 8.399 1.00 90.75 94 ALA A O 1
ATOM 754 N N . LEU A 1 95 ? 7.953 10.382 8.746 1.00 87.69 95 LEU A N 1
ATOM 755 C CA . LEU A 1 95 ? 7.803 9.397 7.671 1.00 87.69 95 LEU A CA 1
ATOM 756 C C . LEU A 1 95 ? 6.617 8.467 7.944 1.00 87.69 95 LEU A C 1
ATOM 758 O O . LEU A 1 95 ? 5.809 8.223 7.047 1.00 87.69 95 LEU A O 1
ATOM 762 N N . TYR A 1 96 ? 6.472 8.010 9.188 1.00 87.31 96 TYR A N 1
ATOM 763 C CA . TYR A 1 96 ? 5.382 7.126 9.582 1.00 87.31 96 TYR A CA 1
ATOM 764 C C . TYR A 1 96 ? 4.009 7.813 9.534 1.00 87.31 96 TYR A C 1
ATOM 766 O O . TYR A 1 96 ? 3.046 7.226 9.043 1.00 87.31 96 TYR A O 1
ATOM 774 N N . ILE A 1 97 ? 3.917 9.085 9.939 1.00 90.81 97 ILE A N 1
ATOM 775 C CA . ILE A 1 97 ? 2.701 9.898 9.778 1.00 90.81 97 ILE A CA 1
ATOM 776 C C . ILE A 1 97 ? 2.328 10.009 8.306 1.00 90.81 97 ILE A C 1
ATOM 778 O O . ILE A 1 97 ? 1.158 9.848 7.969 1.00 90.81 97 ILE A O 1
ATOM 782 N N . ASN A 1 98 ? 3.297 10.304 7.436 1.00 88.62 98 ASN A N 1
ATOM 783 C CA . ASN A 1 98 ? 3.037 10.427 6.008 1.00 88.62 98 ASN A CA 1
ATOM 784 C C . ASN A 1 98 ? 2.537 9.098 5.420 1.00 88.62 98 ASN A C 1
ATOM 786 O O . ASN A 1 98 ? 1.544 9.090 4.699 1.00 88.62 98 ASN A O 1
ATOM 790 N N . PHE A 1 99 ? 3.168 7.981 5.784 1.00 86.44 99 PHE A N 1
ATOM 791 C CA . PHE A 1 99 ? 2.739 6.644 5.377 1.00 86.44 99 PHE A CA 1
ATOM 792 C C . PHE A 1 99 ? 1.314 6.319 5.859 1.00 86.44 99 PHE A C 1
ATOM 794 O O . PHE A 1 99 ? 0.448 5.983 5.055 1.00 86.44 99 PHE A O 1
ATOM 801 N N . THR A 1 100 ? 1.033 6.517 7.149 1.00 90.25 100 THR A N 1
ATOM 802 C CA . THR A 1 100 ? -0.292 6.262 7.744 1.00 90.25 100 THR A CA 1
ATOM 803 C C . THR A 1 100 ? -1.364 7.162 7.130 1.00 90.25 100 THR A C 1
ATOM 805 O O . THR A 1 100 ? -2.483 6.732 6.861 1.00 90.25 100 THR A O 1
ATOM 808 N N . TRP A 1 101 ? -1.028 8.422 6.849 1.00 91.06 101 TRP A N 1
ATOM 809 C CA . TRP A 1 101 ? -1.935 9.349 6.181 1.00 91.06 101 TRP A CA 1
ATOM 810 C C . TRP A 1 101 ? -2.272 8.894 4.757 1.00 91.06 101 TRP A C 1
ATOM 812 O O . TRP A 1 101 ? -3.437 8.950 4.371 1.00 91.06 101 TRP A O 1
ATOM 822 N N . GLN A 1 102 ? -1.295 8.396 3.991 1.00 89.31 102 GLN A N 1
ATOM 823 C CA . GLN A 1 102 ? -1.550 7.837 2.658 1.00 89.31 102 GLN A CA 1
ATOM 824 C C . GLN A 1 102 ? -2.510 6.643 2.726 1.00 89.31 102 GLN A C 1
ATOM 826 O O . GLN A 1 102 ? -3.463 6.585 1.950 1.00 89.31 102 GLN A O 1
ATOM 831 N N . GLN A 1 103 ? -2.321 5.738 3.690 1.00 93.00 103 GLN A N 1
ATOM 832 C CA . GLN A 1 103 ? -3.232 4.609 3.914 1.00 93.00 103 GLN A CA 1
ATOM 833 C C . GLN A 1 103 ? -4.669 5.076 4.198 1.00 93.00 103 GLN A C 1
ATOM 835 O O . GLN A 1 103 ? -5.625 4.591 3.589 1.00 93.00 103 GLN A O 1
ATOM 840 N N . GLU A 1 104 ? -4.814 6.062 5.084 1.00 94.06 104 GLU A N 1
ATOM 841 C CA . GLU A 1 104 ? -6.097 6.643 5.484 1.00 94.06 104 GLU A CA 1
ATOM 842 C C . GLU A 1 104 ? -6.800 7.427 4.365 1.00 94.06 104 GLU A C 1
ATOM 844 O O . GLU A 1 104 ? -8.030 7.489 4.339 1.00 94.06 104 GLU A O 1
ATOM 849 N N . VAL A 1 105 ? -6.045 8.050 3.457 1.00 92.75 105 VAL A N 1
ATOM 850 C CA . VAL A 1 105 ? -6.593 8.736 2.275 1.00 92.75 105 VAL A CA 1
ATOM 851 C C . VAL A 1 105 ? -7.068 7.735 1.227 1.00 92.75 105 VAL A C 1
ATOM 853 O O . VAL A 1 105 ? -8.107 7.959 0.613 1.00 92.75 105 VAL A O 1
ATOM 856 N N . LEU A 1 106 ? -6.340 6.631 1.041 1.00 92.75 106 LEU A N 1
ATOM 857 C CA . LEU A 1 106 ? -6.708 5.577 0.092 1.00 92.75 106 LEU A CA 1
ATOM 858 C C . LEU A 1 106 ? -7.907 4.737 0.561 1.00 92.75 106 LEU A C 1
ATOM 860 O O . LEU A 1 106 ? -8.572 4.132 -0.275 1.00 92.75 106 LEU A O 1
ATOM 864 N N . SER A 1 107 ? -8.174 4.690 1.871 1.00 95.75 107 SER A N 1
ATOM 865 C CA . SER A 1 107 ? -9.208 3.825 2.471 1.00 95.75 107 SER A CA 1
ATOM 866 C C . SER A 1 107 ? -10.096 4.580 3.484 1.00 95.75 107 SER A C 1
ATOM 868 O O . SER A 1 107 ? -10.070 4.283 4.687 1.00 95.75 107 SER A O 1
ATOM 870 N N . PRO A 1 108 ? -10.844 5.614 3.052 1.00 96.25 108 PRO A N 1
ATOM 871 C CA . PRO A 1 108 ? -11.579 6.504 3.953 1.00 96.25 108 PRO A CA 1
ATOM 872 C C . PRO A 1 108 ? -12.701 5.820 4.752 1.00 96.25 108 PRO A C 1
ATOM 874 O O . PRO A 1 108 ? -12.904 6.173 5.917 1.00 96.25 108 PRO A O 1
ATOM 877 N N . GLN A 1 109 ? -13.430 4.862 4.173 1.00 97.25 109 GLN A N 1
ATOM 878 C CA . GLN A 1 109 ? -14.486 4.115 4.864 1.00 97.25 109 GLN A CA 1
ATOM 879 C C . GLN A 1 109 ? -13.897 3.121 5.851 1.00 97.25 109 GLN A C 1
ATOM 881 O O . GLN A 1 109 ? -14.441 2.959 6.941 1.00 97.25 109 GLN A O 1
ATOM 886 N N . LEU A 1 110 ? -12.769 2.487 5.526 1.00 96.06 110 LEU A N 1
ATOM 887 C CA . LEU A 1 110 ? -12.083 1.642 6.493 1.00 96.06 110 LEU A CA 1
ATOM 888 C C . LEU A 1 110 ? -11.534 2.451 7.677 1.00 96.06 110 LEU A C 1
ATOM 890 O O . LEU A 1 110 ? -11.675 2.010 8.818 1.00 96.06 110 LEU A O 1
ATOM 894 N N . ARG A 1 111 ? -10.990 3.652 7.433 1.00 95.94 111 ARG A N 1
ATOM 895 C CA . ARG A 1 111 ? -10.638 4.592 8.509 1.00 95.94 111 ARG A CA 1
ATOM 896 C C . ARG A 1 111 ? -11.857 4.913 9.370 1.00 95.94 111 ARG A C 1
ATOM 898 O O . ARG A 1 111 ? -11.792 4.798 10.587 1.00 95.94 111 ARG A O 1
ATOM 905 N N . ARG A 1 112 ? -12.983 5.268 8.745 1.00 95.75 112 ARG A N 1
ATOM 906 C CA . ARG A 1 112 ? -14.232 5.556 9.464 1.00 95.75 112 ARG A CA 1
ATOM 907 C C . ARG A 1 112 ? -14.702 4.357 10.289 1.00 95.75 112 ARG A C 1
ATOM 909 O O . ARG A 1 112 ? -15.118 4.540 11.426 1.00 95.75 112 ARG A O 1
ATOM 916 N N . LEU A 1 113 ? -14.615 3.146 9.741 1.00 96.00 113 LEU A N 1
ATOM 917 C CA . LEU A 1 113 ? -14.958 1.916 10.450 1.00 96.00 113 LEU A CA 1
ATOM 918 C C . LEU A 1 113 ? -14.073 1.707 11.681 1.00 96.00 113 LEU A C 1
ATOM 920 O O . LEU A 1 113 ? -14.598 1.346 12.729 1.00 96.00 113 LEU A O 1
ATOM 924 N N . ARG A 1 114 ? -12.759 1.947 11.572 1.00 93.88 114 ARG A N 1
ATOM 925 C CA . ARG A 1 114 ? -11.847 1.930 12.725 1.00 93.88 114 ARG A CA 1
ATOM 926 C C . ARG A 1 114 ? -12.318 2.914 13.787 1.00 93.88 114 ARG A C 1
ATOM 9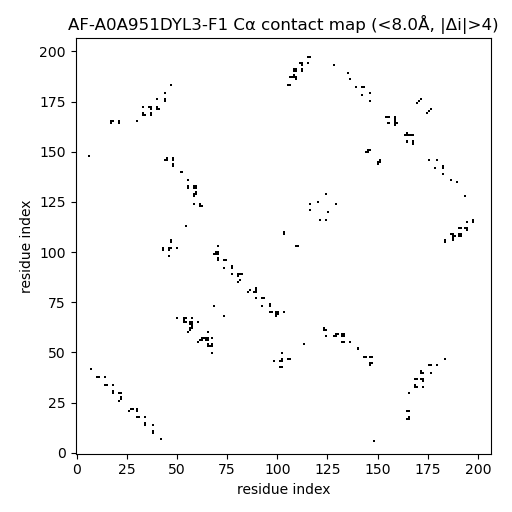28 O O . ARG A 1 114 ? -12.541 2.506 14.917 1.00 93.88 114 ARG A O 1
ATOM 935 N N . ASP A 1 115 ? -12.501 4.176 13.408 1.00 92.81 115 ASP A N 1
ATOM 936 C CA . ASP A 1 115 ? -12.804 5.255 14.350 1.00 92.81 115 ASP A CA 1
ATOM 937 C C . ASP A 1 115 ? -14.148 5.013 15.070 1.00 92.81 115 ASP A C 1
ATOM 939 O O . ASP A 1 115 ? -14.244 5.177 16.284 1.00 92.81 115 ASP A O 1
ATOM 943 N N . VAL A 1 116 ? -15.172 4.543 14.343 1.00 93.69 116 VAL A N 1
ATOM 944 C CA . VAL A 1 116 ? -16.470 4.150 14.922 1.00 93.69 116 VAL A CA 1
ATOM 945 C C . VAL A 1 116 ? -16.314 2.940 15.843 1.00 93.69 116 VAL A C 1
ATOM 947 O O . VAL A 1 116 ? -16.823 2.954 16.958 1.00 93.69 116 VAL A O 1
ATOM 950 N N . ALA A 1 117 ? -15.588 1.904 15.417 1.00 92.38 117 ALA A N 1
ATOM 951 C CA . ALA A 1 117 ? -15.394 0.712 16.236 1.00 92.38 117 ALA A CA 1
ATOM 952 C C . ALA A 1 117 ? -14.607 1.008 17.522 1.00 92.38 117 ALA A C 1
ATOM 954 O O . ALA A 1 117 ? -14.922 0.447 18.565 1.00 92.38 117 ALA A O 1
ATOM 955 N N . GLU A 1 118 ? -13.607 1.890 17.472 1.00 90.06 118 GLU A N 1
ATOM 956 C CA . GLU A 1 118 ? -12.855 2.314 18.656 1.00 90.06 118 GLU A CA 1
ATOM 957 C C . GLU A 1 118 ? -13.698 3.150 19.624 1.00 90.06 118 GLU A C 1
ATOM 959 O O . GLU A 1 118 ? -13.480 3.067 20.834 1.00 90.06 118 GLU A O 1
ATOM 964 N N . HIS A 1 119 ? -14.647 3.938 19.108 1.00 91.00 119 HIS A N 1
ATOM 965 C CA . HIS A 1 119 ? -15.556 4.738 19.923 1.00 91.00 119 HIS A CA 1
ATOM 966 C C . HIS A 1 119 ? -16.638 3.885 20.598 1.00 91.00 119 HIS A C 1
ATOM 968 O O . HIS A 1 119 ? -16.813 3.970 21.812 1.00 91.00 119 HIS A O 1
ATOM 974 N N . GLU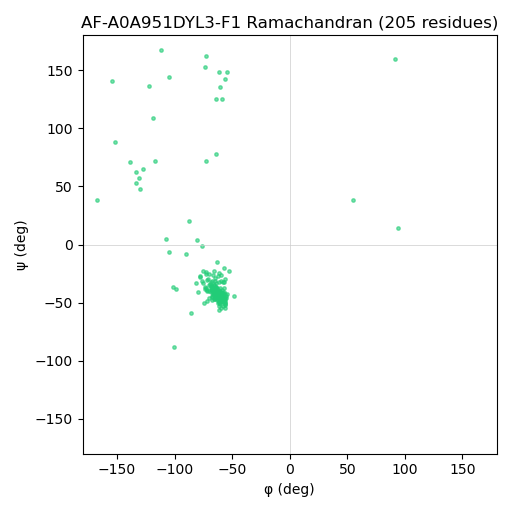 A 1 120 ? -17.327 3.043 19.825 1.00 90.94 120 GLU A N 1
ATOM 975 C CA . GLU A 1 120 ? -18.449 2.221 20.300 1.00 90.94 120 GLU A CA 1
ATOM 976 C C . GLU A 1 120 ? -17.982 1.012 21.123 1.00 90.94 120 GLU A C 1
ATOM 978 O O . GLU A 1 120 ? -18.658 0.575 22.056 1.00 90.94 120 GLU A O 1
ATOM 983 N N . PHE A 1 121 ? -16.802 0.466 20.807 1.00 89.50 121 PHE A N 1
ATOM 984 C CA . PHE A 1 121 ? -16.283 -0.763 21.411 1.00 89.50 121 PHE A CA 1
ATOM 985 C C . PHE A 1 121 ? -14.866 -0.570 21.981 1.00 89.50 121 PHE A C 1
ATOM 987 O O . PHE A 1 121 ? -13.914 -1.214 21.529 1.00 89.50 121 PHE A O 1
ATOM 994 N N . PRO A 1 122 ? -14.693 0.282 23.011 1.00 84.31 122 PRO A N 1
ATOM 995 C CA . PRO A 1 122 ? -13.371 0.641 23.527 1.00 84.31 122 PRO A CA 1
ATOM 996 C C . PRO A 1 122 ? -12.618 -0.538 24.161 1.00 84.31 122 PRO A C 1
ATOM 998 O O . PRO A 1 122 ? -11.385 -0.551 24.151 1.00 84.31 122 PRO A O 1
ATOM 1001 N N . ALA A 1 123 ? -13.344 -1.522 24.707 1.00 85.69 123 ALA A N 1
ATOM 1002 C CA . ALA A 1 123 ? -12.767 -2.701 25.348 1.00 85.69 123 ALA A CA 1
ATOM 1003 C C . ALA A 1 123 ? -12.449 -3.818 24.340 1.00 85.69 123 ALA A C 1
ATOM 1005 O O . ALA A 1 123 ? -11.300 -4.242 24.221 1.00 85.69 123 ALA A O 1
ATOM 1006 N N . GLU A 1 124 ? -13.457 -4.299 23.608 1.00 87.38 124 GLU A N 1
ATOM 1007 C CA . GLU A 1 124 ? -13.300 -5.402 22.662 1.00 87.38 124 GLU A CA 1
ATOM 1008 C C . GLU A 1 124 ? -14.349 -5.340 21.545 1.00 87.38 124 GLU A C 1
ATOM 1010 O O . GLU A 1 124 ? -15.520 -5.065 21.792 1.00 87.38 124 GLU A O 1
ATOM 1015 N N . VAL A 1 125 ? -13.931 -5.662 20.316 1.00 89.50 125 VAL A N 1
ATOM 1016 C CA . VAL A 1 125 ? -14.825 -5.795 19.156 1.00 89.50 125 VAL A CA 1
ATOM 1017 C C . VAL A 1 125 ? -15.811 -6.956 19.380 1.00 89.50 125 VAL A C 1
ATOM 1019 O O . VAL A 1 125 ? -15.337 -8.089 19.565 1.00 89.50 125 VAL A O 1
ATOM 1022 N N . PRO A 1 126 ? -17.141 -6.725 19.281 1.00 91.94 126 PRO A N 1
ATOM 1023 C CA . PRO A 1 126 ? -18.167 -7.752 19.456 1.00 91.94 126 PRO A CA 1
ATOM 1024 C C . PRO A 1 126 ? -17.970 -8.968 18.551 1.00 91.94 126 PRO A C 1
ATOM 1026 O O . PRO A 1 126 ? -17.488 -8.855 17.419 1.00 91.94 126 PRO A O 1
ATOM 1029 N N . LEU A 1 127 ? -18.384 -10.144 19.035 1.00 91.81 127 LEU A N 1
ATOM 1030 C CA . LEU A 1 127 ? -18.200 -11.406 18.317 1.00 91.81 127 LEU A CA 1
ATOM 1031 C C . LEU A 1 127 ? -18.888 -11.399 16.945 1.00 91.81 127 LEU A C 1
ATOM 1033 O O . LEU A 1 127 ? -18.289 -11.859 15.972 1.00 91.81 127 LEU A O 1
ATOM 1037 N N . ASP A 1 128 ? -20.092 -10.837 16.854 1.00 91.31 128 ASP A N 1
ATOM 1038 C CA . ASP A 1 128 ? -20.863 -10.792 15.609 1.00 91.31 128 ASP A CA 1
ATOM 1039 C C . ASP A 1 128 ? -20.165 -9.929 14.554 1.00 91.31 128 ASP A C 1
ATOM 1041 O O . ASP A 1 128 ? -19.934 -10.382 13.432 1.00 91.31 128 ASP A O 1
ATOM 1045 N N . LEU A 1 129 ? -19.704 -8.732 14.939 1.00 92.81 129 LEU A N 1
ATOM 1046 C CA . LEU A 1 129 ? -18.929 -7.843 14.067 1.00 92.81 129 LEU A CA 1
ATOM 1047 C C . LEU A 1 129 ? -17.609 -8.497 13.633 1.00 92.81 129 LEU A C 1
ATOM 1049 O O . LEU A 1 129 ? -17.249 -8.475 12.455 1.00 92.81 129 LEU A O 1
ATOM 1053 N N . ARG A 1 130 ? -16.905 -9.146 14.567 1.00 94.25 130 ARG A N 1
ATOM 1054 C CA . ARG A 1 130 ? -15.679 -9.905 14.291 1.00 94.25 130 ARG A CA 1
ATOM 1055 C C . ARG A 1 130 ? -15.912 -11.007 13.261 1.00 94.25 130 ARG A C 1
ATOM 1057 O O . ARG A 1 130 ? -15.107 -11.175 12.341 1.00 94.25 130 ARG A O 1
ATOM 1064 N N . GLN A 1 131 ? -16.977 -11.789 13.422 1.00 94.62 131 GLN A N 1
ATOM 1065 C CA . GLN A 1 131 ? -17.312 -12.873 12.502 1.00 94.62 131 GLN A CA 1
ATOM 1066 C C . GLN A 1 131 ? -17.727 -12.332 11.136 1.00 94.62 131 GLN A C 1
ATOM 1068 O O . GLN A 1 131 ? -17.205 -12.815 10.128 1.00 94.62 131 GLN A O 1
ATOM 1073 N N . HIS A 1 132 ? -18.570 -11.300 11.100 1.00 94.31 132 HIS A N 1
ATOM 1074 C CA . HIS A 1 132 ? -19.002 -10.648 9.868 1.00 94.31 132 HIS A CA 1
ATOM 1075 C C . HIS A 1 132 ? -17.804 -10.095 9.083 1.00 94.31 132 HIS A C 1
ATOM 1077 O O . HIS A 1 132 ? -17.642 -10.386 7.892 1.00 94.31 132 HIS A O 1
ATOM 1083 N N . TYR A 1 133 ? -16.905 -9.370 9.758 1.00 95.44 133 TYR A N 1
ATOM 1084 C CA . TYR A 1 133 ? -15.680 -8.855 9.149 1.00 95.44 133 TYR A CA 1
ATOM 1085 C C . TYR A 1 133 ? -14.801 -10.000 8.635 1.00 95.44 133 TYR A C 1
ATOM 1087 O O . TYR A 1 133 ? -14.352 -9.988 7.489 1.00 95.44 133 TYR A O 1
ATOM 1095 N N . ARG A 1 134 ? -14.575 -11.040 9.450 1.00 95.50 134 ARG A N 1
ATOM 1096 C CA . ARG A 1 134 ? -13.745 -12.190 9.066 1.00 95.50 134 ARG A CA 1
ATOM 1097 C C . ARG A 1 134 ? -14.288 -12.905 7.830 1.00 95.50 134 ARG A C 1
ATOM 1099 O O . ARG A 1 134 ? -13.495 -13.266 6.963 1.00 95.50 134 ARG A O 1
ATOM 1106 N N . GLN A 1 135 ? -15.594 -13.150 7.761 1.00 95.00 135 GLN A N 1
ATOM 1107 C CA . GLN A 1 135 ? -16.223 -13.865 6.647 1.00 95.00 135 GLN A CA 1
ATOM 1108 C C . GLN A 1 135 ? -16.054 -13.108 5.326 1.00 95.00 135 GLN A C 1
ATOM 1110 O O . GLN A 1 135 ? -15.722 -13.723 4.314 1.00 95.00 135 GLN A O 1
ATOM 1115 N N . ASN A 1 136 ? -16.183 -11.780 5.352 1.00 94.00 136 ASN A N 1
ATOM 1116 C CA . ASN A 1 136 ? -16.040 -10.945 4.163 1.00 94.00 136 ASN A CA 1
ATOM 1117 C C . ASN A 1 136 ? -14.574 -10.673 3.776 1.00 94.00 136 ASN A C 1
ATOM 1119 O O . ASN A 1 136 ? -14.229 -10.736 2.597 1.00 94.00 136 ASN A O 1
ATOM 1123 N N . ALA A 1 137 ? -13.695 -10.409 4.748 1.00 94.12 137 ALA A N 1
ATOM 1124 C CA . ALA A 1 137 ? -12.309 -10.017 4.485 1.00 94.12 137 ALA A CA 1
ATOM 1125 C C . ALA A 1 137 ? -11.382 -11.209 4.189 1.00 94.12 137 ALA A C 1
ATOM 1127 O O . ALA A 1 137 ? -10.446 -11.097 3.395 1.00 94.12 137 ALA A O 1
ATOM 1128 N N . ARG A 1 138 ? -11.621 -12.381 4.798 1.00 93.56 138 ARG A N 1
ATOM 1129 C CA . ARG A 1 138 ? -10.721 -13.545 4.677 1.00 93.56 138 ARG A CA 1
ATOM 1130 C C . ARG A 1 138 ? -10.503 -14.019 3.230 1.00 93.56 138 ARG A C 1
ATOM 1132 O O . ARG A 1 138 ? -9.350 -14.305 2.906 1.00 93.56 138 ARG A O 1
ATOM 1139 N N . PRO A 1 139 ? -11.523 -14.112 2.353 1.00 92.94 139 PRO A N 1
ATOM 1140 C CA . PRO A 1 139 ? -11.312 -14.486 0.954 1.00 92.94 139 PRO A CA 1
ATOM 1141 C C . PRO A 1 139 ? -10.410 -13.497 0.205 1.00 92.94 139 PRO A C 1
ATOM 1143 O O . PRO A 1 139 ? -9.640 -13.904 -0.665 1.00 92.94 139 PRO A O 1
ATOM 1146 N N . MET A 1 140 ? -10.468 -12.211 0.568 1.00 93.88 140 MET A N 1
ATOM 1147 C CA . MET A 1 140 ? -9.708 -11.144 -0.085 1.00 93.88 140 MET A CA 1
ATOM 1148 C C . MET A 1 140 ? -8.227 -11.141 0.303 1.00 93.88 140 MET A C 1
ATOM 1150 O O . MET A 1 140 ? -7.400 -10.694 -0.483 1.00 93.88 140 MET A O 1
ATOM 1154 N N . LEU A 1 141 ? -7.849 -11.711 1.455 1.00 92.69 141 LEU A N 1
ATOM 1155 C CA . LEU A 1 141 ? -6.445 -11.767 1.895 1.00 92.69 141 LEU A CA 1
ATOM 1156 C C . LEU A 1 141 ? -5.515 -12.461 0.889 1.00 92.69 141 LEU A C 1
ATOM 1158 O O . LEU A 1 141 ? -4.353 -12.085 0.772 1.00 92.69 141 LEU A O 1
ATOM 1162 N N . ARG A 1 142 ? -6.014 -13.458 0.146 1.00 93.69 142 ARG A N 1
ATOM 1163 C CA . ARG A 1 142 ? -5.231 -14.119 -0.914 1.00 93.69 142 ARG A CA 1
ATOM 1164 C C . ARG A 1 142 ? -4.895 -13.154 -2.048 1.00 93.69 142 ARG A C 1
ATOM 1166 O O . ARG A 1 142 ? -3.769 -13.152 -2.527 1.00 93.69 142 ARG A O 1
ATOM 1173 N N . TRP A 1 143 ? -5.860 -12.324 -2.432 1.00 96.31 143 TRP A N 1
ATOM 1174 C CA . TRP A 1 143 ? -5.703 -11.323 -3.481 1.00 96.31 143 TRP A CA 1
ATOM 1175 C C . TRP A 1 143 ? -4.812 -10.167 -3.029 1.00 96.31 143 TRP A C 1
ATOM 1177 O O . TRP A 1 143 ? -3.925 -9.766 -3.773 1.00 96.31 143 TRP A O 1
ATOM 1187 N N . TRP A 1 144 ? -4.952 -9.714 -1.780 1.00 95.62 144 TRP A N 1
ATOM 1188 C CA . TRP A 1 144 ? -3.997 -8.785 -1.168 1.00 95.62 144 TRP A CA 1
ATOM 1189 C C . TRP A 1 144 ? -2.571 -9.348 -1.164 1.00 95.62 144 TRP A C 1
ATOM 1191 O O . TRP A 1 144 ? -1.625 -8.622 -1.445 1.00 95.62 144 TRP A O 1
ATOM 1201 N N . GLY A 1 145 ? -2.410 -10.655 -0.937 1.00 93.69 145 GLY A N 1
ATOM 1202 C CA . GLY A 1 145 ? -1.120 -11.342 -1.033 1.00 93.69 145 GLY A CA 1
ATOM 1203 C C . GLY A 1 145 ? -0.471 -11.301 -2.425 1.00 93.69 145 GLY A C 1
ATOM 1204 O O . GLY A 1 145 ? 0.753 -11.383 -2.526 1.00 93.69 145 GLY A O 1
ATOM 1205 N N . LEU A 1 146 ? -1.247 -11.124 -3.502 1.00 95.12 146 LEU A N 1
ATOM 1206 C CA . LEU A 1 146 ? -0.689 -10.925 -4.848 1.00 95.12 146 LEU A CA 1
ATOM 1207 C C . LEU A 1 146 ? -0.012 -9.557 -4.996 1.00 95.12 146 LEU A C 1
ATOM 1209 O O . LEU A 1 146 ? 0.920 -9.420 -5.780 1.00 95.12 146 LEU A O 1
ATOM 1213 N N . LEU A 1 147 ? -0.427 -8.572 -4.197 1.00 94.69 147 LEU A N 1
ATOM 1214 C CA . LEU A 1 147 ? 0.190 -7.249 -4.109 1.00 94.69 147 LEU A CA 1
ATOM 1215 C C . LEU A 1 147 ? 1.332 -7.203 -3.084 1.00 94.69 147 LEU A C 1
ATOM 1217 O O . LEU A 1 147 ? 1.675 -6.115 -2.626 1.00 94.69 147 LEU A O 1
ATOM 1221 N N . MET A 1 148 ? 1.916 -8.341 -2.700 1.00 91.06 148 MET A N 1
ATOM 1222 C CA . MET A 1 148 ? 3.042 -8.421 -1.759 1.00 91.06 148 MET A CA 1
ATOM 1223 C C . MET A 1 148 ? 4.333 -8.894 -2.446 1.00 91.06 148 MET A C 1
ATOM 1225 O O . MET A 1 148 ? 4.325 -9.400 -3.571 1.00 91.06 148 MET A O 1
ATOM 1229 N N . THR A 1 149 ? 5.453 -8.754 -1.733 1.00 90.88 149 THR A N 1
ATOM 1230 C CA . THR A 1 149 ? 6.826 -9.007 -2.202 1.00 90.88 149 THR A CA 1
ATOM 1231 C C . THR A 1 149 ? 7.006 -10.342 -2.926 1.00 90.88 149 THR A C 1
ATOM 1233 O O . THR A 1 149 ? 7.605 -10.362 -3.995 1.00 90.88 149 THR A O 1
ATOM 1236 N N . ASN A 1 150 ? 6.448 -11.445 -2.415 1.00 91.19 150 ASN A N 1
ATOM 1237 C CA . ASN A 1 150 ? 6.636 -12.780 -3.006 1.00 91.19 150 ASN A CA 1
ATOM 1238 C C . ASN A 1 150 ? 6.192 -12.852 -4.475 1.00 91.19 150 ASN A C 1
ATOM 1240 O O . ASN A 1 150 ? 6.917 -13.365 -5.326 1.00 91.19 150 ASN A O 1
ATOM 1244 N N . THR A 1 151 ? 5.016 -12.303 -4.777 1.00 93.31 151 THR A N 1
ATOM 1245 C CA . THR A 1 151 ? 4.452 -12.305 -6.133 1.00 93.31 151 THR A CA 1
ATOM 1246 C C . THR A 1 151 ? 5.269 -11.409 -7.057 1.00 93.31 151 THR A C 1
ATOM 1248 O O . THR A 1 151 ? 5.576 -11.792 -8.185 1.00 93.31 151 THR A O 1
ATOM 1251 N N . ARG A 1 152 ? 5.698 -10.242 -6.565 1.00 95.19 152 ARG A N 1
ATOM 1252 C CA . ARG A 1 152 ? 6.556 -9.332 -7.333 1.00 95.19 152 ARG A CA 1
ATOM 1253 C C . ARG A 1 152 ? 7.913 -9.934 -7.640 1.00 95.19 152 ARG A C 1
ATOM 1255 O O . ARG A 1 152 ? 8.359 -9.824 -8.772 1.00 95.19 152 ARG A O 1
ATOM 1262 N N . MET A 1 153 ? 8.540 -10.598 -6.671 1.00 95.25 153 MET A N 1
ATOM 1263 C CA . MET A 1 153 ? 9.819 -11.275 -6.880 1.00 95.25 153 MET A CA 1
ATOM 1264 C C . MET A 1 153 ? 9.695 -12.359 -7.949 1.00 95.25 153 MET A C 1
ATOM 1266 O O . MET A 1 153 ? 10.536 -12.423 -8.840 1.00 95.25 153 MET A O 1
ATOM 1270 N N . PHE A 1 154 ? 8.618 -13.150 -7.930 1.00 96.88 154 PHE A N 1
ATOM 1271 C CA . PHE A 1 154 ? 8.352 -14.132 -8.982 1.00 96.88 154 PHE A CA 1
ATOM 1272 C C . PHE A 1 154 ? 8.309 -13.489 -10.380 1.00 96.88 154 PHE A C 1
ATOM 1274 O O . PHE A 1 154 ? 9.034 -13.924 -11.274 1.00 96.88 154 PHE A O 1
ATOM 1281 N N . PHE A 1 155 ? 7.513 -12.430 -10.569 1.00 97.19 155 PHE A N 1
ATOM 1282 C CA . PHE A 1 155 ? 7.417 -11.750 -11.867 1.00 97.19 155 PHE A CA 1
ATOM 1283 C C . PHE A 1 155 ? 8.700 -11.011 -12.256 1.00 97.19 155 PHE A C 1
ATOM 1285 O O . PHE A 1 155 ? 9.069 -11.012 -13.428 1.00 97.19 155 PHE A O 1
ATOM 1292 N N . LEU A 1 156 ? 9.401 -10.421 -11.288 1.00 97.12 156 LEU A N 1
ATOM 1293 C CA . LEU A 1 156 ? 10.702 -9.798 -11.501 1.00 97.12 156 LEU A CA 1
ATOM 1294 C C . LEU A 1 156 ? 11.688 -10.818 -12.076 1.00 97.12 156 LEU A C 1
ATOM 1296 O O . LEU A 1 156 ? 12.259 -10.579 -13.136 1.00 97.12 156 LEU A O 1
ATOM 1300 N N . PHE A 1 157 ? 11.845 -11.977 -11.429 1.00 97.44 157 PHE A N 1
ATOM 1301 C CA . PHE A 1 157 ? 12.725 -13.035 -11.929 1.00 97.44 157 PHE A CA 1
ATOM 1302 C C . PHE A 1 157 ? 12.276 -13.566 -13.289 1.00 97.44 157 PHE A C 1
ATOM 1304 O O . PHE A 1 157 ? 13.115 -13.741 -14.170 1.00 97.44 157 PHE A O 1
ATOM 1311 N N . LEU A 1 158 ? 10.972 -13.766 -13.493 1.00 97.62 158 LEU A N 1
ATOM 1312 C CA . LEU A 1 158 ? 10.427 -14.206 -14.776 1.00 97.62 158 LEU A CA 1
ATOM 1313 C C . LEU A 1 158 ? 10.829 -13.258 -15.917 1.00 97.62 158 LEU A C 1
ATOM 1315 O O . LEU A 1 158 ? 11.377 -13.704 -16.923 1.00 97.62 158 LEU A O 1
ATOM 1319 N N . PHE A 1 159 ? 10.616 -11.950 -15.754 1.00 97.44 159 PHE A N 1
ATOM 1320 C CA . PHE A 1 159 ? 10.946 -10.967 -16.788 1.00 97.44 159 PHE A CA 1
ATOM 1321 C C . PHE A 1 159 ? 12.450 -10.761 -16.976 1.00 97.44 159 PHE A C 1
ATOM 1323 O O . PHE A 1 159 ? 12.883 -10.475 -18.091 1.00 97.44 159 PHE A O 1
ATOM 1330 N N . LEU A 1 160 ? 13.251 -10.946 -15.923 1.00 96.38 160 LEU A N 1
ATOM 1331 C CA . LEU A 1 160 ? 14.709 -10.955 -16.032 1.00 96.38 160 LEU A CA 1
ATOM 1332 C C . LEU A 1 160 ? 15.210 -12.157 -16.845 1.00 96.38 160 LEU A C 1
ATOM 1334 O O . LEU A 1 160 ? 16.064 -11.976 -17.706 1.00 96.38 160 LEU A O 1
ATOM 1338 N N . ILE A 1 161 ? 14.663 -13.357 -16.618 1.00 97.44 161 ILE A N 1
ATOM 1339 C CA . ILE A 1 161 ? 15.019 -14.575 -17.372 1.00 97.44 161 ILE A CA 1
ATOM 1340 C C . ILE A 1 161 ? 14.606 -14.456 -18.843 1.00 97.44 161 ILE A C 1
ATOM 1342 O O . ILE A 1 161 ? 15.307 -14.942 -19.725 1.00 97.44 161 ILE A O 1
ATOM 1346 N N . MET A 1 162 ? 13.486 -13.787 -19.119 1.00 96.38 162 MET A N 1
ATOM 1347 C CA . MET A 1 162 ? 13.018 -13.523 -20.482 1.00 96.38 162 MET A CA 1
ATOM 1348 C C . MET A 1 162 ? 13.790 -12.404 -21.197 1.00 96.38 162 MET A C 1
ATOM 1350 O O . MET A 1 162 ? 13.461 -12.102 -22.342 1.00 96.38 162 MET A O 1
ATOM 1354 N N . ASP A 1 163 ? 14.764 -11.773 -20.534 1.00 94.31 163 ASP A N 1
ATOM 1355 C CA . ASP A 1 163 ? 15.501 -10.603 -21.026 1.00 94.31 163 ASP A CA 1
ATOM 1356 C C . ASP A 1 163 ? 14.579 -9.432 -21.417 1.00 94.31 163 ASP A C 1
ATOM 1358 O O . ASP A 1 163 ? 14.753 -8.737 -22.417 1.00 94.31 163 ASP A O 1
ATOM 1362 N N . ARG A 1 164 ? 13.513 -9.239 -20.630 1.00 95.44 164 ARG A N 1
ATOM 1363 C CA . ARG A 1 164 ? 12.490 -8.202 -20.832 1.00 95.44 164 ARG A CA 1
ATOM 1364 C C . ARG A 1 164 ? 12.219 -7.411 -19.545 1.00 95.44 164 ARG A C 1
ATOM 1366 O O . ARG A 1 164 ? 11.068 -7.331 -19.113 1.00 95.44 164 ARG A O 1
ATOM 1373 N N . PRO A 1 165 ? 13.233 -6.771 -18.933 1.00 94.69 165 PRO A N 1
ATOM 1374 C CA . PRO A 1 165 ? 13.102 -6.112 -17.630 1.00 94.69 165 PRO A CA 1
ATOM 1375 C C . PRO A 1 165 ? 12.026 -5.015 -17.579 1.00 94.69 165 PRO A C 1
ATOM 1377 O O . PRO A 1 165 ? 11.366 -4.847 -16.557 1.00 94.69 165 PRO A O 1
ATOM 1380 N N . SER A 1 166 ? 11.780 -4.306 -18.685 1.00 95.75 166 SER A N 1
ATOM 1381 C CA . SER A 1 166 ? 10.781 -3.231 -18.745 1.00 95.75 166 SER A CA 1
ATOM 1382 C C . SER A 1 166 ? 9.333 -3.708 -18.557 1.00 95.75 166 SER A C 1
ATOM 1384 O O . SER A 1 166 ? 8.482 -2.927 -18.130 1.00 95.75 166 SER A O 1
ATOM 1386 N N . TRP A 1 167 ? 9.042 -4.989 -18.817 1.00 96.94 167 TRP A N 1
ATOM 1387 C CA . TRP A 1 167 ? 7.713 -5.580 -18.610 1.00 96.94 167 TRP A CA 1
ATOM 1388 C C . TRP A 1 167 ? 7.314 -5.642 -17.139 1.00 96.94 167 TRP A C 1
ATOM 1390 O O . TRP A 1 167 ? 6.126 -5.573 -16.825 1.00 96.94 167 TRP A O 1
ATOM 1400 N N . PHE A 1 168 ? 8.293 -5.690 -16.235 1.00 97.75 168 PHE A N 1
ATOM 1401 C CA . PHE A 1 168 ? 8.040 -5.623 -14.802 1.00 97.75 168 PHE A CA 1
ATOM 1402 C C . PHE A 1 168 ? 7.351 -4.307 -14.410 1.00 97.75 168 PHE A C 1
ATOM 1404 O O . PHE A 1 168 ? 6.356 -4.322 -13.689 1.00 97.75 168 PHE A O 1
ATOM 1411 N N . PHE A 1 169 ? 7.800 -3.173 -14.959 1.00 97.88 169 PHE A N 1
ATOM 1412 C CA . PHE A 1 169 ? 7.174 -1.878 -14.680 1.00 97.88 169 PHE A CA 1
ATOM 1413 C C . PHE A 1 169 ? 5.763 -1.777 -15.268 1.00 97.88 169 PHE A C 1
ATOM 1415 O O . PHE A 1 169 ? 4.863 -1.227 -14.634 1.00 97.88 169 PHE A O 1
ATOM 1422 N N . TRP A 1 170 ? 5.544 -2.346 -16.458 1.00 97.88 170 TRP A N 1
ATOM 1423 C CA . TRP A 1 170 ? 4.208 -2.412 -17.050 1.00 97.88 170 TRP A CA 1
ATOM 1424 C C . TRP A 1 170 ? 3.247 -3.241 -16.204 1.00 97.88 170 TRP A C 1
ATOM 1426 O O . TRP A 1 170 ? 2.112 -2.812 -16.007 1.00 97.88 170 TRP A O 1
ATOM 1436 N N . LEU A 1 171 ? 3.681 -4.386 -15.668 1.00 97.69 171 LEU A N 1
ATOM 1437 C CA . LEU A 1 171 ? 2.872 -5.209 -14.765 1.00 97.69 171 LEU A CA 1
ATOM 1438 C C . LEU A 1 171 ? 2.424 -4.416 -13.525 1.00 97.69 171 LEU A C 1
ATOM 1440 O O . LEU A 1 171 ? 1.246 -4.456 -13.164 1.00 97.69 171 LEU A O 1
ATOM 1444 N N . GLU A 1 172 ? 3.350 -3.679 -12.908 1.00 97.38 172 GLU A N 1
ATOM 1445 C CA . GLU A 1 172 ? 3.102 -2.876 -11.702 1.00 97.38 172 GLU A CA 1
ATOM 1446 C C . GLU A 1 172 ? 2.093 -1.751 -11.954 1.00 97.38 172 GLU A C 1
ATOM 1448 O O . GLU A 1 172 ? 1.163 -1.570 -11.167 1.00 97.38 172 GLU A O 1
ATOM 1453 N N . VAL A 1 173 ? 2.225 -1.034 -13.076 1.00 97.88 173 VAL A N 1
ATOM 1454 C CA . VAL A 1 173 ? 1.332 0.088 -13.419 1.00 97.88 173 VAL A CA 1
ATOM 1455 C C . VAL A 1 173 ? -0.024 -0.379 -13.957 1.00 97.88 173 VAL A C 1
ATOM 1457 O O . VAL A 1 173 ? -1.008 0.345 -13.810 1.00 97.88 173 VAL A O 1
ATOM 1460 N N . SER A 1 174 ? -0.106 -1.566 -14.568 1.00 96.94 174 SER A N 1
ATOM 1461 C CA . SER A 1 174 ? -1.338 -2.080 -15.184 1.00 96.94 174 SER A CA 1
ATOM 1462 C C . SER A 1 174 ? -2.056 -3.102 -14.297 1.00 96.94 174 SER A C 1
ATOM 1464 O O . SER A 1 174 ? -2.924 -2.735 -13.509 1.00 96.94 174 SER A O 1
ATOM 1466 N N . VAL A 1 175 ? -1.702 -4.383 -14.409 1.00 97.75 175 VAL A N 1
ATOM 1467 C CA . VAL A 1 175 ? -2.401 -5.516 -13.786 1.00 97.75 175 VAL A CA 1
ATOM 1468 C C . VAL A 1 175 ? -2.522 -5.342 -12.274 1.00 97.75 175 VAL A C 1
ATOM 1470 O O . VAL A 1 175 ? -3.607 -5.533 -11.723 1.00 97.75 175 VAL A O 1
ATOM 1473 N N . LEU A 1 176 ? -1.439 -4.945 -11.599 1.00 97.81 176 LEU A N 1
ATOM 1474 C CA . LEU A 1 176 ? -1.454 -4.801 -10.142 1.00 97.81 176 LEU A CA 1
ATOM 1475 C C . LEU A 1 176 ? -2.264 -3.581 -9.681 1.00 97.81 176 LEU A C 1
ATOM 1477 O O . LEU A 1 176 ? -2.920 -3.659 -8.645 1.00 97.81 176 LEU A O 1
ATOM 1481 N N . ASN A 1 177 ? -2.328 -2.504 -10.469 1.00 98.12 177 ASN A N 1
ATOM 1482 C CA . ASN A 1 177 ? -3.208 -1.367 -10.177 1.00 98.12 177 ASN A CA 1
ATOM 1483 C C . ASN A 1 177 ? -4.687 -1.679 -10.428 1.00 98.12 177 ASN A C 1
ATOM 1485 O O . ASN A 1 177 ? -5.536 -1.251 -9.648 1.00 98.12 177 ASN A O 1
ATOM 1489 N N . VAL A 1 178 ? -5.012 -2.450 -11.470 1.00 98.38 178 VAL A N 1
ATOM 1490 C CA . VAL A 1 178 ? -6.387 -2.934 -11.687 1.00 98.38 178 VAL A CA 1
ATOM 1491 C C . VAL A 1 178 ? -6.823 -3.804 -10.508 1.00 98.38 178 VAL A C 1
ATOM 1493 O O . VAL A 1 178 ? -7.919 -3.621 -9.975 1.00 98.38 178 VAL A O 1
ATOM 1496 N N . LEU A 1 179 ? -5.945 -4.705 -10.055 1.00 98.12 179 LEU A N 1
ATOM 1497 C CA . LEU A 1 179 ? -6.190 -5.516 -8.868 1.00 98.12 179 LEU A CA 1
ATOM 1498 C C . LEU A 1 179 ? -6.346 -4.650 -7.610 1.00 98.12 179 LEU A C 1
ATOM 1500 O O . LEU A 1 179 ? -7.292 -4.856 -6.853 1.00 98.12 179 LEU A O 1
ATOM 1504 N N . LEU A 1 180 ? -5.466 -3.666 -7.397 1.00 97.94 180 LEU A N 1
ATOM 1505 C CA . LEU A 1 180 ? -5.553 -2.734 -6.271 1.00 97.94 180 LEU A CA 1
ATOM 1506 C C . LEU A 1 180 ? -6.901 -2.015 -6.244 1.00 97.94 180 LEU A C 1
ATOM 1508 O O . LEU A 1 180 ? -7.565 -2.012 -5.211 1.00 97.94 180 LEU A O 1
ATOM 1512 N N . LEU A 1 181 ? -7.317 -1.437 -7.372 1.00 97.88 181 LEU A N 1
ATOM 1513 C CA . LEU A 1 181 ? -8.574 -0.702 -7.469 1.00 97.88 181 LEU A CA 1
ATOM 1514 C C . LEU A 1 181 ? -9.766 -1.599 -7.124 1.00 97.88 181 LEU A C 1
ATOM 1516 O O . LEU A 1 181 ? -10.610 -1.218 -6.315 1.00 97.88 181 LEU A O 1
ATOM 1520 N N . PHE A 1 182 ? -9.809 -2.809 -7.689 1.00 97.94 182 PHE A N 1
ATOM 1521 C CA . PHE A 1 182 ? -10.838 -3.795 -7.365 1.00 97.94 182 PHE A CA 1
ATOM 1522 C C . PHE A 1 182 ? -10.886 -4.098 -5.860 1.00 97.94 182 PHE A C 1
ATOM 1524 O O . PHE A 1 182 ? -11.965 -4.110 -5.262 1.00 97.94 182 PHE A O 1
ATOM 1531 N N . LEU A 1 183 ? -9.725 -4.315 -5.237 1.00 97.75 183 LEU A N 1
ATOM 1532 C CA . LEU A 1 183 ? -9.643 -4.664 -3.823 1.00 97.75 183 LEU A CA 1
ATOM 1533 C C . LEU A 1 183 ? -10.021 -3.500 -2.900 1.00 97.75 183 LEU A C 1
ATOM 1535 O O . LEU A 1 183 ? -10.743 -3.727 -1.928 1.00 97.75 183 LEU A O 1
ATOM 1539 N N . ILE A 1 184 ? -9.602 -2.270 -3.220 1.00 97.00 184 ILE A N 1
ATOM 1540 C CA . ILE A 1 184 ? -10.007 -1.065 -2.484 1.00 97.00 184 ILE A CA 1
ATOM 1541 C C . ILE A 1 184 ? -11.523 -0.901 -2.563 1.00 97.00 184 ILE A C 1
ATOM 1543 O O . ILE A 1 184 ? -12.164 -0.814 -1.523 1.00 97.00 184 ILE A O 1
ATOM 1547 N N . ILE A 1 185 ? -12.120 -0.939 -3.761 1.00 97.12 185 ILE A N 1
ATOM 1548 C CA . ILE A 1 185 ? -13.577 -0.794 -3.927 1.00 97.12 185 ILE A CA 1
ATOM 1549 C C . ILE A 1 185 ? -14.319 -1.858 -3.113 1.00 97.12 185 ILE A C 1
ATOM 1551 O O . ILE A 1 185 ? -15.264 -1.557 -2.381 1.00 97.12 185 IL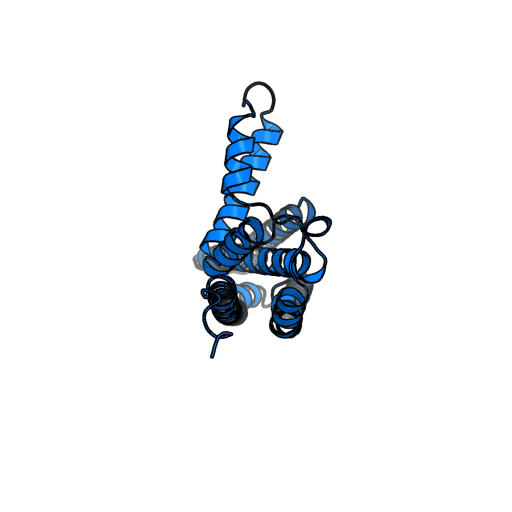E A O 1
ATOM 1555 N N . ARG A 1 186 ? -13.888 -3.122 -3.212 1.00 96.50 186 ARG A N 1
ATOM 1556 C CA . ARG A 1 186 ? -14.539 -4.227 -2.504 1.00 96.50 186 ARG A CA 1
ATOM 1557 C C . ARG A 1 186 ? -14.458 -4.066 -0.989 1.00 96.50 186 ARG A C 1
ATOM 1559 O O . ARG A 1 186 ? -15.437 -4.403 -0.312 1.00 96.50 186 ARG A O 1
ATOM 1566 N N . GLN A 1 187 ? -13.319 -3.601 -0.476 1.00 96.50 187 GLN A N 1
ATOM 1567 C CA . GLN A 1 187 ? -13.161 -3.362 0.949 1.00 96.50 187 GLN A CA 1
ATOM 1568 C C . GLN A 1 187 ? -13.955 -2.136 1.398 1.00 96.50 187 GLN A C 1
ATOM 1570 O O . GLN A 1 187 ? -14.691 -2.239 2.369 1.00 96.50 187 GLN A O 1
ATOM 1575 N N . GLU A 1 188 ? -13.854 -1.007 0.709 1.00 97.12 188 GLU A N 1
ATOM 1576 C CA . GLU A 1 188 ? -14.531 0.229 1.106 1.00 97.12 188 GLU A CA 1
ATOM 1577 C C . GLU A 1 188 ? -16.051 0.039 1.171 1.00 97.12 188 GLU A C 1
ATOM 1579 O O . GLU A 1 188 ? -16.674 0.454 2.146 1.00 97.12 188 GLU A O 1
ATOM 1584 N N . ASN A 1 189 ? -16.630 -0.710 0.226 1.00 96.94 189 ASN A N 1
ATOM 1585 C CA . ASN A 1 189 ? -18.045 -1.093 0.267 1.00 96.94 189 ASN A CA 1
ATOM 1586 C C . ASN A 1 189 ? -18.388 -1.952 1.497 1.00 96.94 189 ASN A C 1
ATOM 1588 O O . ASN A 1 189 ? -19.423 -1.755 2.132 1.00 96.94 189 ASN A O 1
ATOM 1592 N N . MET A 1 190 ? -17.523 -2.908 1.856 1.00 96.50 190 MET A N 1
ATOM 1593 C CA . MET A 1 190 ? -17.699 -3.718 3.067 1.00 96.50 190 MET A CA 1
ATOM 1594 C C . MET A 1 190 ? -17.595 -2.851 4.326 1.00 96.50 190 MET A C 1
ATOM 1596 O O . MET A 1 190 ? -18.412 -2.981 5.234 1.00 96.50 190 MET A O 1
ATOM 1600 N N . SER A 1 191 ? -16.603 -1.963 4.383 1.00 96.75 191 SER A N 1
ATOM 1601 C CA . SER A 1 191 ? -16.383 -1.069 5.513 1.00 96.75 191 SER A CA 1
ATOM 1602 C C . SER A 1 191 ? -17.546 -0.109 5.712 1.00 96.75 191 SER A C 1
ATOM 1604 O O . SER A 1 191 ? -17.983 0.073 6.844 1.00 96.75 191 SER A O 1
ATOM 1606 N N . GLN A 1 192 ? -18.094 0.442 4.628 1.00 96.75 192 GLN A N 1
ATOM 1607 C CA . GLN A 1 192 ? -19.285 1.280 4.682 1.00 96.75 192 GLN A CA 1
ATOM 1608 C C . GLN A 1 192 ? -20.494 0.513 5.235 1.00 96.75 192 GLN A C 1
ATOM 1610 O O . GLN A 1 192 ? -21.126 0.995 6.171 1.00 96.75 192 GLN A O 1
ATOM 1615 N N . SER A 1 193 ? -20.777 -0.689 4.717 1.00 95.81 193 SER A N 1
ATOM 1616 C CA . SER A 1 193 ? -21.885 -1.526 5.208 1.00 95.81 193 SER A CA 1
ATOM 1617 C C . SER A 1 193 ? -21.770 -1.800 6.708 1.00 95.81 193 SER A C 1
ATOM 1619 O O . SER A 1 193 ? -22.750 -1.696 7.436 1.00 95.81 193 SER A O 1
ATOM 1621 N N . LEU A 1 194 ? -20.561 -2.103 7.188 1.00 95.31 194 LEU A N 1
ATOM 1622 C CA . LEU A 1 194 ? -20.320 -2.355 8.608 1.00 95.31 194 LEU A CA 1
ATOM 1623 C C . LEU A 1 194 ? -20.501 -1.098 9.467 1.00 95.31 194 LEU A C 1
ATOM 1625 O O . LEU A 1 194 ? -21.030 -1.188 10.569 1.00 95.31 194 LEU A O 1
ATOM 1629 N N . VAL A 1 195 ? -20.085 0.074 8.978 1.00 95.75 195 VAL A N 1
ATOM 1630 C CA . VAL A 1 195 ? -20.337 1.345 9.675 1.00 95.75 195 VAL A CA 1
ATOM 1631 C C . VAL A 1 195 ? -21.835 1.605 9.794 1.00 95.75 195 VAL A C 1
ATOM 1633 O O . VAL A 1 195 ? -22.300 2.007 10.859 1.00 95.75 195 VAL A O 1
ATOM 1636 N N . GLU A 1 196 ? -22.595 1.379 8.723 1.00 94.19 196 GLU A N 1
ATOM 1637 C CA . GLU A 1 196 ? -24.052 1.529 8.734 1.00 94.19 196 GLU A CA 1
ATOM 1638 C C . GLU A 1 196 ? -24.702 0.572 9.740 1.00 94.19 196 GLU A C 1
ATOM 1640 O O . GLU A 1 196 ? -25.558 0.996 10.509 1.00 94.19 196 GLU A O 1
ATOM 1645 N N . ASP A 1 197 ? -24.253 -0.681 9.808 1.00 91.56 197 ASP A N 1
ATOM 1646 C CA . ASP A 1 197 ? -24.778 -1.655 10.768 1.00 91.56 197 ASP A CA 1
ATOM 1647 C C . ASP A 1 197 ? -24.458 -1.290 12.229 1.00 91.56 197 ASP A C 1
ATOM 1649 O O . ASP A 1 197 ? -25.307 -1.485 13.094 1.00 91.56 197 ASP A O 1
ATOM 1653 N N . ILE A 1 198 ? -23.279 -0.718 12.511 1.00 92.00 198 ILE A N 1
ATOM 1654 C CA . ILE A 1 198 ? -22.908 -0.261 13.865 1.00 92.00 198 ILE A CA 1
ATOM 1655 C C . ILE A 1 198 ? -23.694 0.996 14.269 1.00 92.00 198 ILE A C 1
ATOM 1657 O O . ILE A 1 198 ? -24.088 1.137 15.421 1.00 92.00 198 ILE A O 1
ATOM 1661 N N . THR A 1 199 ? -23.910 1.920 13.330 1.00 89.94 199 THR A N 1
ATOM 1662 C CA . THR A 1 199 ? -24.516 3.237 13.611 1.00 89.94 199 THR A CA 1
ATOM 1663 C C . THR A 1 199 ? -26.038 3.259 13.488 1.00 89.94 199 THR A C 1
ATOM 1665 O O . THR A 1 199 ? -26.664 4.261 13.846 1.00 89.94 199 THR A O 1
ATOM 1668 N N . ARG A 1 200 ? -26.662 2.181 12.994 1.00 86.44 200 ARG A N 1
ATOM 1669 C CA . ARG A 1 200 ? -28.123 2.061 12.952 1.00 86.44 200 ARG A CA 1
ATOM 1670 C C . ARG A 1 200 ? -28.687 2.169 14.375 1.00 86.44 200 ARG A C 1
ATOM 1672 O O . ARG A 1 200 ? -28.298 1.387 15.241 1.00 86.44 200 ARG A O 1
ATOM 1679 N N . PRO A 1 201 ? -29.627 3.097 14.634 1.00 62.47 201 PRO A N 1
ATOM 1680 C CA . PRO A 1 201 ? -30.266 3.185 15.937 1.00 62.47 201 PRO A CA 1
ATOM 1681 C C . PRO A 1 201 ? -30.995 1.872 16.230 1.00 62.47 201 PRO A C 1
ATOM 1683 O O . PRO A 1 201 ? -31.688 1.3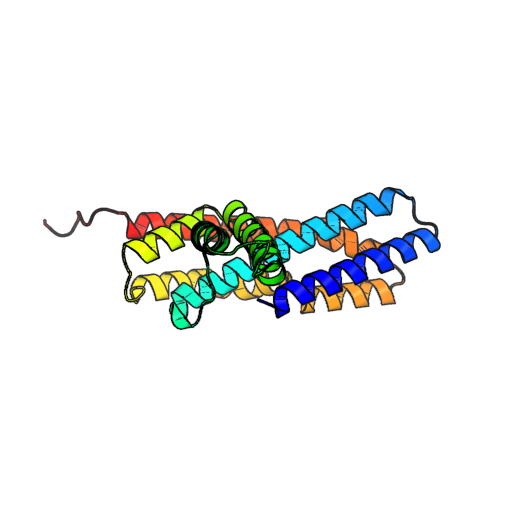35 15.363 1.00 62.47 201 PRO A O 1
ATOM 1686 N N . ALA A 1 202 ? -30.842 1.361 17.453 1.00 58.19 202 ALA A N 1
ATOM 1687 C CA . ALA A 1 202 ? -31.556 0.192 17.955 1.00 58.19 202 ALA A CA 1
ATOM 1688 C C . ALA A 1 202 ? -33.068 0.480 18.029 1.00 58.19 202 ALA A C 1
ATOM 1690 O O . ALA A 1 202 ? -33.610 0.788 19.085 1.00 58.19 202 ALA A O 1
ATOM 1691 N N . ALA A 1 203 ? -33.758 0.440 16.893 1.00 49.56 203 ALA A N 1
ATOM 1692 C CA . ALA A 1 203 ? -35.181 0.730 16.788 1.00 49.56 203 ALA A CA 1
ATOM 1693 C C . ALA A 1 203 ? -35.852 -0.274 15.844 1.00 49.56 203 ALA A C 1
ATOM 1695 O O . ALA A 1 203 ? -36.220 0.074 14.728 1.00 49.56 203 ALA A O 1
ATOM 1696 N N . ALA A 1 204 ? -35.977 -1.527 16.297 1.00 46.59 204 ALA A N 1
ATOM 1697 C CA . ALA A 1 204 ? -36.956 -2.500 15.788 1.00 46.59 204 ALA A CA 1
ATOM 1698 C C . ALA A 1 204 ? -37.090 -3.751 16.691 1.00 46.59 204 ALA A C 1
ATOM 1700 O O . ALA A 1 204 ? -37.228 -4.861 16.188 1.00 46.59 204 ALA A O 1
ATOM 1701 N N . VAL A 1 205 ? -37.034 -3.613 18.024 1.00 44.94 205 VAL A N 1
ATOM 1702 C CA . VAL A 1 205 ? -37.432 -4.703 18.946 1.00 44.94 205 VAL A CA 1
ATOM 1703 C C . VAL A 1 205 ? -38.340 -4.152 20.045 1.00 44.94 205 VAL A C 1
ATOM 1705 O O . VAL A 1 205 ? -38.058 -4.296 21.223 1.00 44.94 205 VAL A O 1
ATOM 1708 N N . VAL A 1 206 ? -39.413 -3.463 19.654 1.00 45.16 206 VAL A N 1
ATOM 1709 C CA . VAL A 1 206 ? -40.637 -3.319 20.460 1.00 45.16 206 VAL A CA 1
ATOM 1710 C C . VAL A 1 206 ? -41.801 -3.138 19.485 1.00 45.16 206 VAL A C 1
ATOM 1712 O O . VAL A 1 206 ? -42.131 -2.012 19.126 1.00 45.16 206 VAL A O 1
ATOM 1715 N N . THR A 1 207 ? -42.393 -4.246 19.049 1.00 39.78 207 THR A N 1
ATOM 1716 C CA . THR A 1 207 ? -43.827 -4.375 18.735 1.00 39.78 207 THR A CA 1
ATOM 1717 C C . THR A 1 207 ? -44.201 -5.836 18.864 1.00 39.78 207 THR A C 1
ATOM 1719 O O . THR A 1 207 ? -43.507 -6.645 18.206 1.00 39.78 207 THR A O 1
#

Solvent-accessible surface area (backbone atoms only — not comparable to full-atom values): 11292 Å² total; per-residue (Å²): 111,70,66,61,56,50,52,52,52,52,50,52,50,51,47,53,53,53,45,51,48,43,47,74,75,66,46,64,77,67,52,56,57,47,42,51,51,16,51,53,39,46,52,52,41,43,41,44,40,50,48,55,50,26,49,48,28,29,54,62,68,34,62,96,68,22,90,65,81,50,39,68,60,47,51,54,56,52,66,75,53,44,72,90,83,36,45,65,62,47,49,53,48,52,54,48,31,53,53,42,40,52,33,43,69,74,34,52,38,46,46,49,30,50,57,49,46,52,68,80,33,72,87,60,74,52,69,67,60,23,48,54,51,44,67,65,48,57,73,48,51,63,60,44,48,57,56,34,68,73,46,50,52,52,48,45,54,51,25,52,76,68,74,38,63,70,54,46,36,51,42,38,53,41,63,50,41,55,51,44,52,53,52,46,54,57,46,36,56,50,26,42,54,50,40,51,66,70,67,53,73,96,78,85,89,85,132

pLDDT: mean 90.66, std 10.51, range [39.78, 98.38]

Radius of gyration: 20.15 Å; Cα contacts (8 Å, |Δi|>4): 160; chains: 1; bounding box: 66×34×51 Å

Secondary structure (DSSP, 8-state):
-HHHHHHHHHHHHHHHHHHHHHHHTT--TTHHHHHHHHHHHHHHHHHHHHHHHHHHHHHHH-GGG-----HHHHHHHHHHS-TTT-HHHHHHHHHHHHHHHHHHHH-HHHHHHHHHHHHH-SS---HHHHHHHHHHHTTTHHHHHHTSHHHHHHHHHHHHHTT-THHHHHHHHTHHHHHHHHHHHHHHHHHHHHHHHHHS-S-SS--